Protein AF-A0A6B2LBX9-F1 (afdb_monomer_lite)

pLDDT: mean 93.57, std 5.2, range [63.0, 98.81]

Radius of gyration: 19.26 Å; chains: 1; bounding box: 46×37×55 Å

Organism: NCBI:txid1963864

Foldseek 3Di:
DVLLVVCLLVFQADEQVRLLVVLVVDLDLVVSLVSLVRRVLRHQAHAPVSLLSNLVSDPDLVSNLSNCLSCLQRHEPVRCVVCVVSSLVVDPDPVSSVSSVVSNVPHQHAFPFQGAPPDQEAEEEAEQAQQQQDWDQDPVRDIDRNLRSVLVRLLSCLVRHDDQSHWYWYWYDAPAIDTLDQGTDGSDPVVSVSRSVVSVPRHHHHHAAPQRNVCSHLVHVRHQEYEYEDAEDHPDDLVVLLVVLLVSLHAYAYGHAVHDPNRLVSSSSSRSSNSHHGHYHD

Secondary structure (DSSP, 8-state):
-HHHHHHHH-TT-B-HHHHHHHHHT--SHHHHHHHHHHHGGGB----HHHHHHHHTT-SSHHHHHHHHHHHGGGSBHHHHHHHHHHHHTT--SHHHHHHHHHHHHT--PBBTTTB----SEEEEEEE-SGGGG-EEE-TTS-EEEHHHHHHHHHHHHHHHTS-TT-EEEEEEESSSEEESSSS-EE--HHHHHHHHHHHHT----S---HHHHHHHHHTSTT---EEEEESS--SS-HHHHHHHHHHH-S-EEEEEES--HHHHHHHHHHHHHHT--EEEE-

Structure (mmCIF, N/CA/C/O backbone):
data_AF-A0A6B2LBX9-F1
#
_entry.id   AF-A0A6B2LBX9-F1
#
loop_
_atom_site.group_PDB
_atom_site.id
_atom_site.type_symbol
_atom_site.label_atom_id
_atom_site.label_alt_id
_atom_site.label_comp_id
_atom_site.label_asym_id
_atom_site.label_entity_id
_atom_site.label_seq_id
_atom_site.pdbx_PDB_ins_code
_atom_site.Cartn_x
_atom_site.Cartn_y
_atom_site.Cartn_z
_atom_site.occupancy
_atom_site.B_iso_or_equiv
_atom_site.auth_seq_id
_atom_site.auth_comp_id
_atom_site.auth_asym_id
_atom_site.auth_atom_id
_atom_site.pdbx_PDB_model_num
ATOM 1 N N . MET A 1 1 ? -24.409 10.985 0.294 1.00 63.00 1 MET A N 1
ATOM 2 C CA . MET A 1 1 ? -24.147 11.587 -1.033 1.00 63.00 1 MET A CA 1
ATOM 3 C C . MET A 1 1 ? -22.990 12.584 -0.987 1.00 63.00 1 MET A C 1
ATOM 5 O O . MET A 1 1 ? -22.029 12.381 -1.713 1.00 63.00 1 MET A O 1
ATOM 9 N N . VAL A 1 2 ? -23.012 13.577 -0.084 1.00 81.69 2 VAL A N 1
ATOM 10 C CA . VAL A 1 2 ? -21.935 14.587 0.054 1.00 81.69 2 VAL A CA 1
ATOM 11 C C . VAL A 1 2 ? -20.553 13.974 0.315 1.00 81.69 2 VAL A C 1
ATOM 13 O O . VAL A 1 2 ? -19.620 14.270 -0.422 1.00 81.69 2 VAL A O 1
ATOM 16 N N . LEU A 1 3 ? -20.420 13.072 1.298 1.00 78.62 3 LEU A N 1
ATOM 17 C CA . LEU A 1 3 ? -19.127 12.446 1.619 1.00 78.62 3 LEU A CA 1
ATOM 18 C C . LEU A 1 3 ? -18.558 11.628 0.448 1.00 78.62 3 LEU A C 1
ATOM 20 O O . LEU A 1 3 ? -17.375 11.724 0.159 1.00 78.62 3 LEU A O 1
ATOM 24 N N . VAL A 1 4 ? -19.396 10.866 -0.260 1.00 80.25 4 VAL A N 1
ATOM 25 C CA . VAL A 1 4 ? -18.965 10.077 -1.431 1.00 80.25 4 VAL A CA 1
ATOM 26 C C . VAL A 1 4 ? -18.413 10.994 -2.523 1.00 80.25 4 VAL A C 1
ATOM 28 O O . VAL A 1 4 ? -17.331 10.737 -3.040 1.00 80.25 4 VAL A O 1
ATOM 31 N N . ASN A 1 5 ? -19.111 12.096 -2.813 1.00 83.44 5 ASN A N 1
ATOM 32 C CA . ASN A 1 5 ? -18.649 13.088 -3.782 1.00 83.44 5 ASN A CA 1
ATOM 33 C C . ASN A 1 5 ? -17.369 13.806 -3.319 1.00 83.44 5 ASN A C 1
ATOM 35 O O . ASN A 1 5 ? -16.495 14.122 -4.120 1.00 83.44 5 ASN A O 1
ATOM 39 N N . PHE A 1 6 ? -17.224 14.069 -2.019 1.00 84.31 6 PHE A N 1
ATOM 40 C CA . PHE A 1 6 ? -15.984 14.627 -1.485 1.00 84.31 6 PHE A CA 1
ATOM 41 C C . PHE A 1 6 ? -14.807 13.668 -1.705 1.00 84.31 6 PHE A C 1
ATOM 43 O O . PHE A 1 6 ? -13.761 14.092 -2.187 1.00 84.31 6 PHE A O 1
ATOM 50 N N . LEU A 1 7 ? -14.988 12.379 -1.412 1.00 83.88 7 LEU A N 1
ATOM 51 C CA . LEU A 1 7 ? -13.950 11.355 -1.550 1.00 83.88 7 LEU A CA 1
ATOM 52 C C . LEU A 1 7 ? -13.522 11.135 -3.000 1.00 83.88 7 LEU A C 1
ATOM 54 O O . LEU A 1 7 ? -12.327 11.043 -3.269 1.00 83.88 7 LEU A O 1
ATOM 58 N N . SER A 1 8 ? -14.466 11.133 -3.945 1.00 77.00 8 SER A N 1
ATOM 59 C CA . SER A 1 8 ? -14.140 11.027 -5.372 1.00 77.00 8 SER A CA 1
ATOM 60 C C . SER A 1 8 ? -13.318 12.211 -5.889 1.00 77.00 8 SER A C 1
ATOM 62 O O . SER A 1 8 ? -12.585 12.058 -6.859 1.00 77.00 8 SER A O 1
ATOM 64 N N . ASN A 1 9 ? -13.408 13.371 -5.231 1.00 80.81 9 ASN A N 1
ATOM 65 C CA . ASN A 1 9 ? -12.632 14.569 -5.559 1.00 80.81 9 ASN A CA 1
ATOM 66 C C . ASN A 1 9 ? -11.358 14.732 -4.702 1.00 80.81 9 ASN A C 1
ATOM 68 O O . ASN A 1 9 ? -10.555 15.622 -4.967 1.00 80.81 9 ASN A O 1
ATOM 72 N N . ASN A 1 10 ? -11.155 13.887 -3.683 1.00 81.62 10 ASN A N 1
ATOM 73 C CA . ASN A 1 10 ? -10.026 13.944 -2.744 1.00 81.62 10 ASN A CA 1
ATOM 74 C C . ASN A 1 10 ? -9.357 12.570 -2.613 1.00 81.62 10 ASN A C 1
ATOM 76 O O . ASN A 1 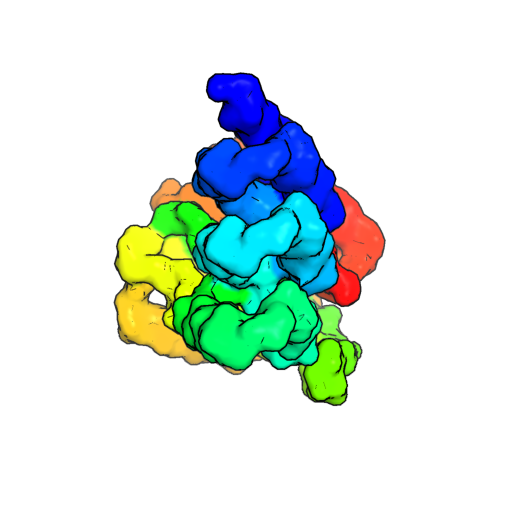10 ? -9.222 12.006 -1.527 1.00 81.62 10 ASN A O 1
ATOM 80 N N . SER A 1 11 ? -8.924 12.027 -3.747 1.00 84.62 11 SER A N 1
ATOM 81 C CA . SER A 1 11 ? -8.417 10.658 -3.855 1.00 84.62 11 SER A CA 1
ATOM 82 C C . SER A 1 11 ? -7.004 10.439 -3.308 1.00 84.62 11 SER A C 1
ATOM 84 O O . SER A 1 11 ? -6.567 9.298 -3.217 1.00 84.62 11 SER A O 1
ATOM 86 N N . LEU A 1 12 ? -6.300 11.498 -2.893 1.00 91.44 12 LEU A N 1
ATOM 87 C CA . LEU A 1 12 ? -4.940 11.403 -2.343 1.00 91.44 12 LEU A CA 1
ATOM 88 C C . LEU A 1 12 ? -4.867 10.585 -1.046 1.00 91.44 12 LEU A C 1
ATOM 90 O O . LEU A 1 12 ? -3.811 10.044 -0.725 1.00 91.44 12 LEU A O 1
ATOM 94 N N . GLY A 1 13 ? -5.998 10.465 -0.353 1.00 89.31 13 GLY A N 1
ATOM 95 C CA . GLY A 1 13 ? -6.173 9.679 0.855 1.00 89.31 13 GLY A CA 1
ATOM 96 C C . GLY A 1 13 ? -5.964 10.458 2.155 1.00 89.31 13 GLY A C 1
ATOM 97 O O . GLY A 1 13 ? -5.480 11.589 2.165 1.00 89.31 13 GLY A O 1
ATOM 98 N N . PHE A 1 14 ? -6.372 9.846 3.268 1.00 90.19 14 PHE A N 1
ATOM 99 C CA . PHE A 1 14 ? -6.345 10.439 4.604 1.00 90.19 14 PHE A CA 1
ATOM 100 C C . PHE A 1 14 ? -5.205 9.877 5.444 1.00 90.19 14 PHE A C 1
ATOM 102 O O . PHE A 1 14 ? -5.054 8.664 5.605 1.00 90.19 14 PHE A O 1
ATOM 109 N N . THR A 1 15 ? -4.439 10.780 6.044 1.00 90.81 15 THR A N 1
ATOM 110 C CA . THR A 1 15 ? -3.492 10.461 7.118 1.00 90.81 15 THR A CA 1
ATOM 111 C C . THR A 1 15 ? -4.221 10.010 8.390 1.00 90.81 15 THR A C 1
ATOM 113 O O . THR A 1 15 ? -5.435 10.189 8.523 1.00 90.81 15 THR A O 1
ATOM 116 N N . SER A 1 16 ? -3.475 9.476 9.363 1.00 91.19 16 SER A N 1
ATOM 117 C CA . SER A 1 16 ? -4.013 9.105 10.682 1.00 91.19 16 SER A CA 1
ATOM 118 C C . SER A 1 16 ? -4.758 10.274 11.340 1.00 91.19 16 SER A C 1
ATOM 120 O O . SER A 1 16 ? -5.929 10.143 11.686 1.00 91.19 16 SER A O 1
ATOM 122 N N . ASN A 1 17 ? -4.137 11.458 11.402 1.00 92.81 17 ASN A N 1
ATOM 123 C CA . ASN A 1 17 ? -4.738 12.641 12.028 1.00 92.81 17 ASN A CA 1
ATOM 124 C C . ASN A 1 17 ? -6.016 13.087 11.310 1.00 92.81 17 ASN A C 1
ATOM 126 O O . ASN A 1 17 ? -7.023 13.353 11.957 1.00 92.81 17 ASN A O 1
ATOM 130 N N . GLN A 1 18 ? -6.009 13.118 9.973 1.00 92.50 18 GLN A N 1
ATOM 131 C CA . GLN A 1 18 ? -7.212 13.454 9.205 1.00 92.50 18 GLN A CA 1
ATOM 132 C C . GLN A 1 18 ? -8.324 12.418 9.402 1.00 92.50 18 GLN A C 1
ATOM 134 O O . GLN A 1 18 ? -9.493 12.789 9.462 1.00 92.50 18 GLN A O 1
ATOM 139 N N . THR A 1 19 ? -7.969 11.138 9.536 1.00 91.94 19 THR A N 1
ATOM 140 C CA . THR A 1 19 ? -8.922 10.059 9.822 1.00 91.94 19 THR A CA 1
ATOM 141 C C . THR A 1 19 ? -9.554 10.241 11.201 1.00 91.94 19 THR A C 1
ATOM 143 O O . THR A 1 19 ? -10.774 10.161 11.320 1.00 91.94 19 THR A O 1
ATOM 146 N N . VAL A 1 20 ? -8.758 10.551 12.230 1.00 93.38 20 VAL A N 1
ATOM 147 C CA . VAL A 1 20 ? -9.263 10.863 13.579 1.00 93.38 20 VAL A CA 1
ATOM 148 C C . VAL A 1 20 ? -10.205 12.063 13.533 1.00 93.38 20 VAL A C 1
ATOM 150 O O . VAL A 1 20 ? -11.326 11.966 14.029 1.00 93.38 20 VAL A O 1
ATOM 153 N N . THR A 1 21 ? -9.798 13.162 12.887 1.00 92.62 21 THR A N 1
ATOM 154 C CA . THR A 1 21 ? -10.647 14.351 12.719 1.00 92.62 21 THR A CA 1
ATOM 155 C C . THR A 1 21 ? -11.963 13.996 12.037 1.00 92.62 21 THR A C 1
ATOM 157 O O . THR A 1 21 ? -13.016 14.325 12.571 1.00 92.62 21 THR A O 1
ATOM 160 N N . LEU A 1 22 ? -11.919 13.278 10.908 1.00 89.50 22 LEU A N 1
ATOM 161 C CA . LEU A 1 22 ? -13.107 12.859 10.162 1.00 89.50 22 LEU A CA 1
ATOM 162 C C . LEU A 1 22 ? -14.058 12.029 11.027 1.00 89.50 22 LEU A C 1
ATOM 164 O O . LEU A 1 22 ? -15.254 12.304 11.059 1.00 89.50 22 LEU A O 1
ATOM 168 N N . LEU A 1 23 ? -13.547 11.014 11.725 1.00 88.88 23 LEU A N 1
ATOM 169 C CA . LEU A 1 23 ? -14.388 10.135 12.534 1.00 88.88 23 LEU A CA 1
ATOM 170 C C . LEU A 1 23 ? -14.950 10.856 13.758 1.00 88.88 23 LEU A C 1
ATOM 172 O O . LEU A 1 23 ? -16.078 10.572 14.157 1.00 88.88 23 LEU A O 1
ATOM 176 N N . ASN A 1 24 ? -14.219 11.810 14.332 1.00 89.38 24 ASN A N 1
ATOM 177 C CA . ASN A 1 24 ? -14.674 12.601 15.474 1.00 89.38 24 ASN A CA 1
ATOM 178 C C . ASN A 1 24 ? -15.746 13.643 15.126 1.00 89.38 24 ASN A C 1
ATOM 180 O O . ASN A 1 24 ? -16.383 14.152 16.042 1.00 89.38 24 ASN A O 1
ATOM 184 N N . LEU A 1 25 ? -16.028 13.888 13.840 1.00 88.75 25 LEU A N 1
ATOM 185 C CA . LEU A 1 25 ? -17.210 14.657 13.420 1.00 88.75 25 LEU A CA 1
ATOM 186 C C . LEU A 1 25 ? -18.537 13.938 13.724 1.00 88.75 25 LEU A C 1
ATOM 188 O O . LEU A 1 25 ? -19.594 14.558 13.654 1.00 88.75 25 LEU A O 1
ATOM 192 N N . PHE A 1 26 ? -18.497 12.641 14.045 1.00 85.62 26 PHE A N 1
ATOM 193 C CA . PHE A 1 26 ? -19.677 11.815 14.295 1.00 85.62 26 PHE A CA 1
ATOM 194 C C . PHE A 1 26 ? -19.674 11.309 15.737 1.00 85.62 26 PHE A C 1
ATOM 196 O O . PHE A 1 26 ? -18.702 10.698 16.175 1.00 85.62 26 PHE A O 1
ATOM 203 N N . SER A 1 27 ? -20.756 11.537 16.479 1.00 79.50 27 SER A N 1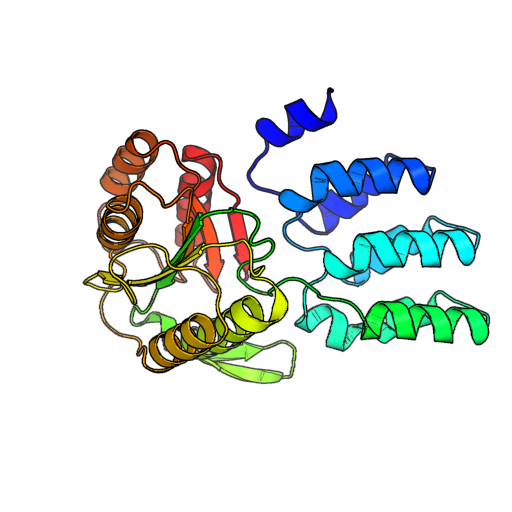
ATOM 204 C CA . SER A 1 27 ? -20.839 11.176 17.904 1.00 79.50 27 SER A CA 1
ATOM 205 C C . SER A 1 27 ? -21.234 9.716 18.146 1.00 79.50 27 SER A C 1
ATOM 207 O O . SER A 1 27 ? -20.865 9.154 19.172 1.00 79.50 27 SER A O 1
ATOM 209 N N . PHE A 1 28 ? -21.946 9.085 17.209 1.00 79.38 28 PHE A N 1
ATOM 210 C CA . PHE A 1 28 ? -22.460 7.722 17.366 1.00 79.38 28 PHE A CA 1
ATOM 211 C C . PHE A 1 28 ? -21.581 6.682 16.661 1.00 79.38 28 PHE A C 1
ATOM 213 O O . PHE A 1 28 ? -21.085 6.905 15.553 1.00 79.38 28 PHE A O 1
ATOM 220 N N . SER A 1 29 ? -21.419 5.511 17.284 1.00 75.69 29 SER A N 1
ATOM 221 C CA . SER A 1 29 ? -20.639 4.385 16.747 1.00 75.69 29 SER A CA 1
ATOM 222 C C . SER A 1 29 ? -21.200 3.873 15.411 1.00 75.69 29 SER A C 1
ATOM 224 O O . SER A 1 29 ? -20.437 3.578 14.489 1.00 75.69 29 SER A O 1
ATOM 226 N N . SER A 1 30 ? -22.525 3.865 15.252 1.00 80.88 30 SER A N 1
ATOM 227 C CA . SER A 1 30 ? -23.218 3.491 14.010 1.00 80.88 30 SER A CA 1
ATOM 228 C C . SER A 1 30 ? -22.925 4.436 12.836 1.00 80.88 30 SER A C 1
ATOM 230 O O . SER A 1 30 ? -22.719 3.978 11.708 1.00 80.88 30 SER A O 1
ATOM 232 N N . ASP A 1 31 ? -22.852 5.746 13.082 1.00 84.38 31 ASP A N 1
ATOM 233 C CA . ASP A 1 31 ? -22.505 6.733 12.056 1.00 84.38 31 ASP A CA 1
ATOM 234 C C . ASP A 1 31 ? -21.034 6.625 11.661 1.00 84.38 31 ASP A C 1
ATOM 236 O O . ASP A 1 31 ? -20.716 6.588 10.469 1.00 84.38 31 ASP A O 1
ATOM 240 N N . LYS A 1 32 ? -20.135 6.469 12.645 1.00 85.31 32 LYS A N 1
ATOM 241 C CA . LYS A 1 32 ? -18.717 6.194 12.373 1.00 85.31 32 LYS A CA 1
ATOM 242 C C . LYS A 1 32 ? -18.560 4.933 11.524 1.00 85.31 32 LYS A C 1
ATOM 244 O O . LYS A 1 32 ? -17.794 4.963 10.567 1.00 85.31 32 LYS A O 1
ATOM 249 N N . ALA A 1 33 ? -19.313 3.863 11.793 1.00 83.75 33 ALA A N 1
ATOM 250 C CA . ALA A 1 33 ? -19.269 2.633 10.997 1.00 83.75 33 ALA A CA 1
ATOM 251 C C . ALA A 1 33 ? -19.614 2.872 9.518 1.00 83.75 33 ALA A C 1
ATOM 253 O O . ALA A 1 33 ? -18.906 2.401 8.626 1.00 83.75 33 ALA A O 1
ATOM 254 N N . ARG A 1 34 ? -20.662 3.660 9.241 1.00 85.88 34 ARG A N 1
ATOM 255 C CA . ARG A 1 34 ? -21.039 4.039 7.867 1.00 85.88 34 ARG A CA 1
ATOM 256 C C . ARG A 1 34 ? -19.952 4.866 7.190 1.00 85.88 34 ARG A C 1
ATOM 258 O O . ARG A 1 34 ? -19.627 4.618 6.030 1.00 85.88 34 ARG A O 1
ATOM 265 N N . VAL A 1 35 ? -19.381 5.827 7.914 1.00 89.19 35 VAL A N 1
ATOM 266 C CA . VAL A 1 35 ? -18.295 6.680 7.417 1.00 89.19 35 VAL A CA 1
ATOM 267 C C . VAL A 1 35 ? -17.065 5.841 7.101 1.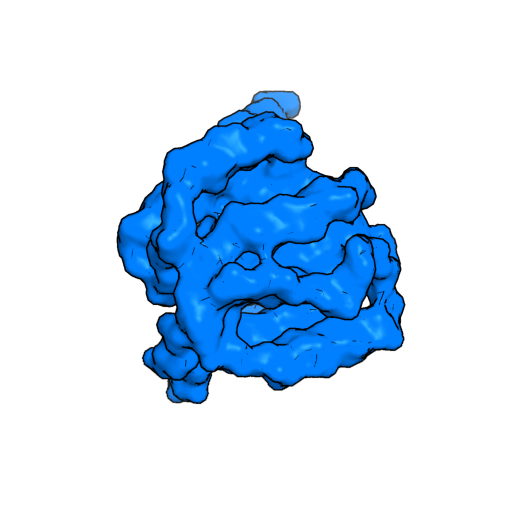00 89.19 35 VAL A C 1
ATOM 269 O O . VAL A 1 35 ? -16.543 5.966 6.000 1.00 89.19 35 VAL A O 1
ATOM 272 N N . ILE A 1 36 ? -16.656 4.943 8.004 1.00 88.19 36 ILE A N 1
ATOM 273 C CA . ILE A 1 36 ? -15.532 4.015 7.818 1.00 88.19 36 ILE A CA 1
ATOM 274 C C . ILE A 1 36 ? -15.760 3.135 6.594 1.00 88.19 36 ILE A C 1
ATOM 276 O O . ILE A 1 36 ? -14.863 3.009 5.771 1.00 88.19 36 ILE A O 1
ATOM 280 N N . ASN A 1 37 ? -16.951 2.559 6.428 1.00 86.19 37 ASN A N 1
ATOM 281 C CA . ASN A 1 37 ? -17.240 1.701 5.278 1.00 86.19 37 ASN A CA 1
ATOM 282 C C . ASN A 1 37 ? -17.031 2.436 3.940 1.00 86.19 37 ASN A C 1
ATOM 284 O O . ASN A 1 37 ? -16.516 1.869 2.981 1.00 86.19 37 ASN A O 1
ATOM 288 N N . ILE A 1 38 ? -17.388 3.721 3.892 1.00 87.44 38 ILE A N 1
ATOM 289 C CA . ILE A 1 38 ? -17.264 4.558 2.696 1.00 87.44 38 ILE A CA 1
ATOM 290 C C . ILE A 1 38 ? -15.831 5.093 2.517 1.00 87.44 38 ILE A C 1
ATOM 292 O O . ILE A 1 38 ? -15.340 5.177 1.393 1.00 87.44 38 ILE A O 1
ATOM 296 N N . SER A 1 39 ? -15.155 5.475 3.603 1.00 88.88 39 SER A N 1
ATOM 297 C CA . SER A 1 39 ? -13.853 6.152 3.564 1.00 88.88 39 SER A CA 1
ATOM 298 C C . SER A 1 39 ? -12.657 5.209 3.667 1.00 88.88 39 SER A C 1
ATOM 300 O O . SER A 1 39 ? -11.557 5.599 3.280 1.00 88.88 39 SER A O 1
ATOM 302 N N . SER A 1 40 ? -12.851 3.968 4.126 1.00 88.69 40 SER A N 1
ATOM 303 C CA . SER A 1 40 ? -11.800 2.956 4.300 1.00 88.69 40 SER A CA 1
ATOM 304 C C . SER A 1 40 ? -10.879 2.837 3.082 1.00 88.69 40 SER A C 1
ATOM 306 O O . SER A 1 40 ? -9.662 2.852 3.293 1.00 88.69 40 SER A O 1
ATOM 308 N N . PRO A 1 41 ? -11.372 2.827 1.824 1.00 86.88 41 PRO A N 1
ATOM 309 C CA . PRO A 1 41 ? -10.494 2.756 0.659 1.00 86.88 41 PRO A CA 1
ATOM 310 C C . PRO A 1 41 ? -9.515 3.922 0.501 1.00 86.88 41 PRO A C 1
ATOM 312 O O . PRO A 1 41 ? -8.487 3.757 -0.147 1.00 86.88 41 PRO A O 1
ATOM 315 N N . PHE A 1 42 ? -9.829 5.072 1.095 1.00 88.94 42 PHE A N 1
ATOM 316 C CA . PHE A 1 42 ? -9.054 6.307 1.014 1.00 88.94 42 PHE A CA 1
ATOM 317 C C . PHE A 1 42 ? -8.253 6.581 2.288 1.00 88.94 42 PHE A C 1
ATOM 319 O O . PHE A 1 42 ? -7.362 7.421 2.283 1.00 88.94 42 PHE A O 1
ATOM 326 N N . ILE A 1 43 ? -8.537 5.906 3.402 1.00 90.75 43 ILE A N 1
ATOM 327 C CA . ILE A 1 43 ? -7.680 5.987 4.588 1.00 90.75 43 ILE A CA 1
ATOM 328 C C . ILE A 1 43 ? -6.339 5.365 4.207 1.00 90.75 43 ILE A C 1
ATOM 330 O O . ILE A 1 43 ? -6.305 4.252 3.700 1.00 90.75 43 ILE A O 1
ATOM 334 N N . LEU A 1 44 ? -5.227 6.064 4.406 1.00 89.44 44 LEU A N 1
ATOM 335 C CA . LEU A 1 44 ? -3.910 5.540 4.038 1.00 89.44 44 LEU A CA 1
ATOM 336 C C . LEU A 1 44 ? -3.401 4.613 5.139 1.00 89.44 44 LEU A C 1
ATOM 338 O O . LEU A 1 44 ? -2.979 3.487 4.880 1.00 89.44 44 LEU A O 1
ATOM 342 N N . THR A 1 45 ? -3.465 5.090 6.382 1.00 87.75 45 THR A N 1
ATOM 343 C CA . THR A 1 45 ? -3.095 4.368 7.606 1.00 87.75 45 THR A CA 1
ATOM 344 C C . THR A 1 45 ? -3.678 5.091 8.810 1.00 87.75 45 THR A C 1
ATOM 346 O O . THR A 1 45 ? -3.582 6.316 8.894 1.00 87.75 45 THR A O 1
ATOM 349 N N . LEU A 1 46 ? -4.218 4.336 9.761 1.00 93.38 46 LEU A N 1
ATOM 350 C CA . LEU A 1 46 ? -4.585 4.818 11.086 1.00 93.38 46 LEU A CA 1
ATOM 351 C C . LEU A 1 46 ? -3.555 4.309 12.096 1.00 93.38 46 LEU A C 1
ATOM 353 O O . LEU A 1 46 ? -3.443 3.113 12.307 1.00 93.38 46 LEU A O 1
ATOM 357 N N . LYS A 1 47 ? -2.774 5.191 12.706 1.00 94.12 47 LYS A N 1
ATOM 358 C CA . LYS A 1 47 ? -1.824 4.773 13.743 1.00 94.12 47 LYS A CA 1
ATOM 359 C C . LYS A 1 47 ? -2.553 4.392 15.038 1.00 94.12 47 LYS A C 1
ATOM 361 O O . LYS A 1 47 ? -3.697 4.801 15.256 1.00 94.12 47 LYS A O 1
ATOM 366 N N . VAL A 1 48 ? -1.904 3.619 15.903 1.00 96.06 48 VAL A N 1
ATOM 367 C CA . VAL A 1 48 ? -2.447 3.141 17.180 1.00 96.06 48 VAL A CA 1
ATOM 368 C C . VAL A 1 48 ? -2.809 4.297 18.110 1.00 96.06 48 VAL A C 1
ATOM 370 O O . VAL A 1 48 ? -3.840 4.237 18.775 1.00 96.06 48 VAL A O 1
ATOM 373 N N . ASP A 1 49 ? -2.040 5.384 18.122 1.00 95.81 49 ASP A N 1
ATOM 374 C CA . ASP A 1 49 ? -2.392 6.612 18.847 1.00 95.81 49 ASP A CA 1
ATOM 375 C C . ASP A 1 49 ? -3.721 7.223 18.355 1.00 95.81 49 ASP A C 1
ATOM 377 O O . ASP A 1 49 ? -4.540 7.693 19.152 1.00 95.81 49 ASP A O 1
ATOM 381 N N . GLY A 1 50 ? -3.983 7.143 17.051 1.00 96.06 50 GLY A N 1
ATOM 382 C CA . GLY A 1 50 ? -5.239 7.515 16.414 1.00 96.06 50 GLY A CA 1
ATOM 383 C C . GLY A 1 50 ? -6.385 6.583 16.799 1.00 96.06 50 GLY A C 1
ATOM 384 O O . GLY A 1 50 ? -7.455 7.066 17.169 1.00 96.06 50 GLY A O 1
ATOM 385 N N . VAL A 1 51 ? -6.158 5.262 16.799 1.00 96.56 51 VAL A N 1
ATOM 386 C CA . VAL A 1 51 ? -7.124 4.275 17.322 1.00 96.56 51 VAL A CA 1
ATOM 387 C C . VAL A 1 51 ? -7.484 4.617 18.765 1.00 96.56 51 VAL A C 1
ATOM 389 O O . VAL A 1 51 ? -8.659 4.777 19.087 1.00 96.56 51 VAL A O 1
ATOM 392 N N . VAL A 1 52 ? -6.481 4.809 19.622 1.00 97.50 52 VAL A N 1
ATOM 393 C CA . VAL A 1 52 ? -6.666 5.174 21.030 1.00 97.50 52 VAL A CA 1
ATOM 394 C C . VAL A 1 52 ? -7.472 6.465 21.168 1.00 97.50 52 VAL A C 1
ATOM 396 O O . VAL A 1 52 ? -8.398 6.525 21.975 1.00 97.50 52 VAL A O 1
ATOM 399 N N . SER A 1 53 ? -7.159 7.482 20.364 1.00 95.81 53 SER A N 1
ATOM 400 C CA . SER A 1 53 ? -7.867 8.766 20.369 1.00 95.81 53 SER A CA 1
ATOM 401 C C . SER A 1 53 ? -9.340 8.618 19.992 1.00 95.81 53 SER A C 1
ATOM 403 O O . SER A 1 53 ? -10.193 9.213 20.646 1.00 95.81 53 SER A O 1
ATOM 405 N N . ILE A 1 54 ? -9.659 7.788 18.994 1.00 93.56 54 ILE A N 1
ATOM 406 C CA . ILE A 1 54 ? -11.044 7.496 18.600 1.00 93.56 54 ILE A CA 1
ATOM 407 C C . ILE A 1 54 ? -11.769 6.739 19.717 1.00 93.56 54 ILE A C 1
ATOM 409 O O . ILE A 1 54 ? -12.870 7.122 20.105 1.00 93.56 54 ILE A O 1
ATOM 413 N N . LEU A 1 55 ? -11.159 5.691 20.276 1.00 94.25 55 LEU A N 1
ATOM 414 C CA . LEU A 1 55 ? -11.790 4.872 21.316 1.00 94.25 55 LEU A CA 1
ATOM 415 C C . LEU A 1 55 ? -12.036 5.649 22.617 1.00 94.25 55 LEU A C 1
ATOM 417 O O . LEU A 1 55 ? -13.025 5.399 23.303 1.00 94.25 55 LEU A O 1
ATOM 421 N N . LYS A 1 56 ? -11.188 6.630 22.946 1.00 94.50 56 LYS A N 1
ATOM 422 C CA . LYS A 1 56 ? -11.384 7.521 24.103 1.00 94.50 56 LYS A CA 1
ATOM 423 C C . LYS A 1 56 ? -12.615 8.423 23.991 1.00 94.50 56 LYS A C 1
ATOM 425 O O . LYS A 1 56 ? -13.051 8.942 25.011 1.00 94.50 56 LYS A O 1
ATOM 430 N N . THR A 1 57 ? -13.190 8.594 22.797 1.00 91.19 57 THR A N 1
ATOM 431 C CA . THR A 1 57 ? -14.436 9.365 22.631 1.00 91.19 57 THR A CA 1
ATOM 432 C C . THR A 1 57 ? -15.673 8.641 23.166 1.00 91.19 57 THR A C 1
ATOM 434 O O . THR A 1 57 ? -16.716 9.268 23.328 1.00 91.19 57 THR A O 1
ATOM 437 N N . PHE A 1 58 ? -15.564 7.344 23.476 1.00 89.31 58 PHE A N 1
ATOM 438 C CA . PHE A 1 58 ? -16.663 6.537 23.993 1.00 89.31 58 PHE A CA 1
ATOM 439 C C . PHE A 1 58 ? -16.550 6.305 25.498 1.00 89.31 58 PHE A C 1
ATOM 441 O O . PHE A 1 58 ? -15.501 5.899 26.006 1.00 89.31 58 PHE A O 1
ATOM 448 N N . SER A 1 59 ? -17.671 6.479 26.196 1.00 88.81 59 SER A N 1
ATOM 449 C CA . SER A 1 59 ? -17.784 6.183 27.627 1.00 88.81 59 SER A CA 1
ATOM 450 C C . SER A 1 59 ? -17.936 4.683 27.906 1.00 88.81 59 SER A C 1
ATOM 452 O O . SER A 1 59 ? -17.402 4.190 28.896 1.00 88.81 59 SER A O 1
ATOM 454 N N . PHE A 1 60 ? -18.630 3.942 27.033 1.00 90.38 60 PHE A N 1
ATOM 455 C CA . PHE A 1 60 ? -18.957 2.528 27.244 1.00 90.38 60 PHE A CA 1
ATOM 456 C C . PHE A 1 60 ? -17.950 1.580 26.574 1.00 90.38 60 PHE A C 1
ATOM 458 O O . PHE A 1 60 ? -17.570 1.774 25.417 1.00 90.38 60 PHE A O 1
ATOM 465 N N . SER A 1 61 ? -17.548 0.513 27.278 1.00 93.62 61 SER A N 1
ATOM 466 C CA . SER A 1 61 ? -16.657 -0.528 26.733 1.00 93.62 61 SER A CA 1
ATOM 467 C C . SER A 1 61 ? -17.229 -1.213 25.491 1.00 93.62 61 SER A C 1
ATOM 469 O O . SER A 1 61 ? -16.482 -1.504 24.560 1.00 93.62 61 SER A O 1
ATOM 471 N N . SER A 1 62 ? -18.543 -1.445 25.447 1.00 92.44 62 SER A N 1
ATOM 472 C CA . SER A 1 62 ? -19.220 -2.079 24.309 1.00 92.44 62 SER A CA 1
ATOM 473 C C . SER A 1 62 ? -19.034 -1.283 23.014 1.00 92.44 62 SER A C 1
ATOM 475 O O . SER A 1 62 ? -18.649 -1.854 21.994 1.00 92.44 62 SER A O 1
ATOM 477 N N . ASP A 1 63 ? -19.213 0.041 23.059 1.00 90.56 63 ASP A N 1
ATOM 478 C CA . ASP A 1 63 ? -18.986 0.922 21.909 1.00 90.56 63 ASP A CA 1
ATOM 479 C C . ASP A 1 63 ? -17.513 0.965 21.492 1.00 90.56 63 ASP A C 1
ATOM 481 O O . ASP A 1 63 ? -17.204 1.000 20.296 1.00 90.56 63 ASP A O 1
ATOM 485 N N . LYS A 1 64 ? -16.588 0.913 22.462 1.00 94.12 64 LYS A N 1
ATOM 486 C CA . LYS A 1 64 ? -15.151 0.812 22.178 1.00 94.12 64 LYS A CA 1
ATOM 487 C C . LYS A 1 64 ? -14.816 -0.489 21.450 1.00 94.12 64 LYS A C 1
ATOM 489 O O . LYS A 1 64 ? -14.106 -0.436 20.453 1.00 94.12 64 LYS A O 1
ATOM 494 N N . LEU A 1 65 ? -15.323 -1.638 21.904 1.00 95.62 65 LEU A N 1
ATOM 495 C CA . LEU A 1 65 ? -15.079 -2.942 21.266 1.00 95.62 65 LEU A CA 1
ATOM 496 C C . LEU A 1 65 ? -15.687 -3.012 19.858 1.00 95.62 65 LEU A C 1
ATOM 498 O O . LEU A 1 65 ? -15.022 -3.447 18.912 1.00 95.62 65 LEU A O 1
ATOM 502 N N . ALA A 1 66 ? -16.920 -2.521 19.700 1.00 92.31 66 ALA A N 1
ATOM 503 C CA . ALA A 1 66 ? -17.579 -2.433 18.400 1.00 92.31 66 ALA A CA 1
ATOM 504 C C . ALA A 1 66 ? -16.783 -1.540 17.436 1.00 92.31 66 ALA A C 1
ATOM 506 O O . ALA A 1 66 ? -16.508 -1.932 16.303 1.00 92.31 66 ALA A O 1
ATOM 507 N N . THR A 1 67 ? -16.337 -0.370 17.901 1.00 91.69 67 THR A N 1
ATOM 508 C CA . THR A 1 67 ? -15.534 0.552 17.090 1.00 91.69 67 THR A CA 1
ATOM 509 C C . THR A 1 67 ? -14.155 -0.019 16.770 1.00 91.69 67 THR A C 1
ATOM 511 O O . THR A 1 67 ? -13.713 0.083 15.628 1.00 91.69 67 THR A O 1
ATOM 514 N N . LEU A 1 68 ? -13.487 -0.657 17.737 1.00 95.69 68 LEU A N 1
ATOM 515 C CA . LEU A 1 68 ? -12.182 -1.292 17.549 1.00 95.69 68 LEU A CA 1
ATOM 516 C C . LEU A 1 68 ? -12.234 -2.309 16.403 1.00 95.69 68 LEU A C 1
ATOM 518 O O . LEU A 1 68 ? -11.388 -2.261 15.514 1.00 95.69 68 LEU A O 1
ATOM 522 N N . SER A 1 69 ? -13.273 -3.146 16.367 1.00 94.06 69 SER A N 1
ATOM 523 C CA . SER A 1 69 ? -13.478 -4.142 15.305 1.00 94.06 69 SER A CA 1
ATOM 524 C C . SER A 1 69 ? -13.602 -3.526 13.905 1.00 94.06 69 SER A C 1
ATOM 526 O O . SER A 1 69 ? -13.249 -4.162 12.916 1.00 94.06 69 SER A O 1
ATOM 528 N N . LEU A 1 70 ? -14.068 -2.276 13.804 1.00 90.50 70 LEU A N 1
ATOM 529 C CA . LEU A 1 70 ? -14.221 -1.566 12.531 1.00 90.50 70 LEU A CA 1
ATOM 530 C C . LEU A 1 70 ? -12.923 -0.908 12.053 1.00 90.50 70 LEU A C 1
ATOM 532 O O . LEU A 1 70 ? -12.701 -0.801 10.847 1.00 90.50 70 LEU A O 1
ATOM 536 N N . ILE A 1 71 ? -12.086 -0.430 12.979 1.00 93.38 71 ILE A N 1
ATOM 537 C CA . ILE A 1 71 ? -10.923 0.408 12.645 1.00 93.38 71 ILE A CA 1
ATOM 538 C C . ILE A 1 71 ? -9.578 -0.303 12.772 1.00 93.38 71 ILE A C 1
ATOM 540 O O . ILE A 1 71 ? -8.588 0.212 12.259 1.00 93.38 71 ILE A O 1
ATOM 544 N N . ILE A 1 72 ? -9.507 -1.471 13.417 1.00 95.19 72 ILE A N 1
ATOM 545 C CA . ILE A 1 72 ? -8.224 -2.139 13.680 1.00 95.19 72 ILE A CA 1
ATOM 546 C C . ILE A 1 72 ? -7.485 -2.521 12.388 1.00 95.19 72 ILE A C 1
ATOM 548 O O . ILE A 1 72 ? -6.280 -2.309 12.276 1.00 95.19 72 ILE A O 1
ATOM 552 N N . ASN A 1 73 ? -8.220 -2.936 11.353 1.00 92.38 73 ASN A N 1
ATOM 553 C CA . ASN A 1 73 ? -7.671 -3.255 10.028 1.00 92.38 73 ASN A CA 1
ATOM 554 C C . ASN A 1 73 ? -7.279 -2.004 9.217 1.00 92.38 73 ASN A C 1
ATOM 556 O O . ASN A 1 73 ? -6.821 -2.115 8.084 1.00 92.38 73 ASN A O 1
ATOM 560 N N . LEU A 1 74 ? -7.481 -0.794 9.751 1.00 93.19 74 LEU A N 1
ATOM 561 C CA . LEU A 1 74 ? -6.963 0.444 9.158 1.00 93.19 74 LEU A CA 1
ATOM 562 C C . LEU A 1 74 ? -5.540 0.755 9.638 1.00 93.19 74 LEU A C 1
ATOM 564 O O . LEU A 1 74 ? -4.887 1.635 9.066 1.00 93.19 74 LEU A O 1
ATOM 568 N N . THR A 1 75 ? -5.070 0.058 10.677 1.00 94.00 75 THR A N 1
ATOM 569 C CA . THR A 1 75 ? -3.712 0.203 11.205 1.00 94.00 75 THR A CA 1
ATOM 570 C C . THR A 1 75 ? -2.673 -0.441 10.303 1.00 94.00 75 THR A C 1
ATOM 572 O O . THR A 1 75 ? -3.026 -1.188 9.394 1.00 94.00 75 THR A O 1
ATOM 575 N N . ASN A 1 76 ? -1.397 -0.105 10.512 1.00 90.19 76 ASN A N 1
ATOM 576 C CA . ASN A 1 76 ? -0.297 -0.827 9.877 1.00 90.19 76 ASN A CA 1
ATOM 577 C C . ASN A 1 76 ? 0.282 -1.870 10.840 1.00 90.19 76 ASN A C 1
ATOM 579 O O . ASN A 1 76 ? 0.247 -1.681 12.058 1.00 90.19 76 ASN A O 1
ATOM 583 N N . THR A 1 77 ? 0.829 -2.947 10.280 1.00 87.69 77 THR A N 1
ATOM 584 C CA . THR A 1 77 ? 1.315 -4.106 11.040 1.00 87.69 77 THR A CA 1
ATOM 585 C C . THR A 1 77 ? 2.383 -3.747 12.076 1.00 87.69 77 THR A C 1
ATOM 587 O O . THR A 1 77 ? 2.277 -4.188 13.219 1.00 87.69 77 THR A O 1
ATOM 590 N N . ALA A 1 78 ? 3.377 -2.928 11.719 1.00 88.62 78 ALA A N 1
ATOM 591 C CA . ALA A 1 78 ? 4.486 -2.598 12.620 1.00 88.62 78 ALA A CA 1
ATOM 592 C C . ALA A 1 78 ? 4.025 -1.787 13.845 1.00 88.62 78 ALA A C 1
ATOM 594 O O . ALA A 1 78 ? 4.350 -2.117 14.985 1.00 88.62 78 ALA A O 1
ATOM 595 N N . ASP A 1 79 ? 3.213 -0.758 13.614 1.00 91.38 79 ASP A N 1
ATOM 596 C CA . ASP A 1 79 ? 2.677 0.111 14.663 1.00 91.38 79 ASP A CA 1
ATOM 597 C C . ASP A 1 79 ? 1.730 -0.653 15.602 1.00 91.38 79 ASP A C 1
ATOM 599 O O . ASP A 1 79 ? 1.820 -0.524 16.825 1.00 91.38 79 ASP A O 1
ATOM 603 N N . LEU A 1 80 ? 0.870 -1.524 15.055 1.00 93.75 80 LEU A N 1
ATOM 604 C CA . LEU A 1 80 ? -0.012 -2.354 15.876 1.00 93.75 80 LEU A CA 1
ATOM 605 C C . LEU A 1 80 ? 0.767 -3.359 16.731 1.00 93.75 80 LEU A C 1
ATOM 607 O O . LEU A 1 80 ? 0.438 -3.537 17.902 1.00 93.75 80 LEU A O 1
ATOM 611 N N . GLN A 1 81 ? 1.796 -4.004 16.176 1.00 91.38 81 GLN A N 1
ATOM 612 C CA . GLN A 1 81 ? 2.619 -4.959 16.922 1.00 91.38 81 GLN A CA 1
ATOM 613 C C . GLN A 1 81 ? 3.292 -4.315 18.135 1.00 91.38 81 GLN A C 1
ATOM 615 O O . GLN A 1 81 ? 3.302 -4.909 19.212 1.00 91.38 81 GLN A O 1
ATOM 620 N N . LEU A 1 82 ? 3.813 -3.099 17.977 1.00 91.75 82 LEU A N 1
ATOM 621 C CA . LEU A 1 82 ? 4.547 -2.413 19.037 1.00 91.75 82 LEU A CA 1
ATOM 622 C C . LEU A 1 82 ? 3.641 -1.794 20.100 1.00 91.75 82 LEU A C 1
ATOM 624 O O . LEU A 1 82 ? 4.005 -1.772 21.275 1.00 91.75 82 LEU A O 1
ATOM 628 N N . TYR A 1 83 ? 2.466 -1.296 19.706 1.00 95.19 83 TYR A N 1
ATOM 629 C CA . TYR A 1 83 ? 1.645 -0.458 20.582 1.00 95.19 83 TYR A CA 1
ATOM 630 C C . TYR A 1 83 ? 0.266 -1.041 20.915 1.00 95.19 83 TYR A C 1
ATOM 632 O O . TYR A 1 83 ? -0.544 -0.359 21.545 1.00 95.19 83 TYR A O 1
ATOM 640 N N . ASN A 1 84 ? -0.026 -2.303 20.569 1.00 96.50 84 ASN A N 1
ATOM 641 C CA . ASN A 1 84 ? -1.326 -2.928 20.865 1.00 96.50 84 ASN A CA 1
ATOM 642 C C . ASN A 1 84 ? -1.756 -2.801 22.339 1.00 96.50 84 ASN A C 1
ATOM 644 O O . ASN A 1 84 ? -2.941 -2.617 22.624 1.00 96.50 84 ASN A O 1
ATOM 648 N N . GLN A 1 85 ? -0.811 -2.827 23.281 1.00 97.19 85 GLN A N 1
ATOM 649 C CA . GLN A 1 85 ? -1.113 -2.766 24.705 1.00 97.19 85 GLN A CA 1
ATOM 650 C C . GLN A 1 85 ? -1.735 -1.418 25.091 1.00 97.19 85 GLN A C 1
ATOM 652 O O . GLN A 1 85 ? -2.578 -1.366 25.984 1.00 97.19 85 GLN A O 1
ATOM 657 N N . SER A 1 86 ? -1.410 -0.337 24.374 1.00 97.69 86 SER A N 1
ATOM 658 C CA . SER A 1 86 ? -2.043 0.973 24.556 1.00 97.69 86 SER A CA 1
ATOM 659 C C . SER A 1 86 ? -3.542 0.948 24.246 1.00 97.69 86 SER A C 1
ATOM 661 O O . SER A 1 86 ? -4.291 1.694 24.871 1.00 97.69 86 SER A O 1
ATOM 663 N N . ILE A 1 87 ? -3.989 0.081 23.330 1.00 97.94 87 ILE A N 1
ATOM 664 C CA . ILE A 1 87 ? -5.414 -0.142 23.039 1.00 97.94 87 ILE A CA 1
ATOM 665 C C . ILE A 1 87 ? -6.052 -0.948 24.172 1.00 97.94 87 ILE A C 1
ATOM 667 O O . ILE A 1 87 ? -7.096 -0.562 24.695 1.00 97.94 87 ILE A O 1
ATOM 671 N N . VAL A 1 88 ? -5.413 -2.047 24.583 1.00 97.94 88 VAL A N 1
ATOM 672 C CA . VAL A 1 88 ? -5.919 -2.936 25.644 1.00 97.94 88 VAL A CA 1
ATOM 673 C C . VAL A 1 88 ? -6.085 -2.187 26.971 1.00 97.94 88 VAL A C 1
ATOM 675 O O . VAL A 1 88 ? -7.082 -2.371 27.664 1.00 97.94 88 VAL A O 1
ATOM 678 N N . ASN A 1 89 ? -5.163 -1.279 27.297 1.00 97.44 89 ASN A N 1
ATOM 679 C CA . ASN A 1 89 ? -5.197 -0.481 28.526 1.00 97.44 89 ASN A CA 1
ATOM 680 C C . ASN A 1 89 ? -6.373 0.517 28.598 1.00 97.44 89 ASN A C 1
ATOM 682 O O . ASN A 1 89 ? -6.581 1.132 29.641 1.00 97.44 89 ASN A O 1
ATOM 686 N N . LEU A 1 90 ? -7.154 0.693 27.524 1.00 97.25 90 LEU A N 1
ATOM 687 C CA . LEU A 1 90 ? -8.368 1.525 27.538 1.00 97.25 90 LEU A CA 1
ATOM 688 C C . LEU A 1 90 ? -9.583 0.842 28.172 1.00 97.25 90 LEU A C 1
ATOM 690 O O . LEU A 1 90 ? -10.627 1.489 28.331 1.00 97.25 90 LEU A O 1
ATOM 694 N N . PHE A 1 91 ? -9.458 -0.445 28.490 1.00 97.44 91 PHE A N 1
ATOM 695 C CA . PHE A 1 91 ? -10.502 -1.267 29.078 1.00 97.44 91 PHE A CA 1
ATOM 696 C C . PHE A 1 91 ? -10.159 -1.570 30.536 1.00 97.44 91 PHE A C 1
ATOM 698 O O . PHE A 1 91 ? -9.101 -2.125 30.834 1.00 97.44 91 PHE A O 1
ATOM 705 N N . SER A 1 92 ? -11.055 -1.197 31.451 1.00 93.25 92 SER A N 1
ATOM 706 C CA . SER A 1 92 ? -10.841 -1.365 32.895 1.00 93.25 92 SER A CA 1
ATOM 707 C C . SER A 1 92 ? -11.079 -2.800 33.367 1.00 93.25 92 SER A C 1
ATOM 709 O O . SER A 1 92 ? -10.416 -3.255 34.293 1.00 93.25 92 SER A O 1
ATOM 711 N N . PHE A 1 93 ? -12.010 -3.519 32.734 1.00 95.44 93 PHE A N 1
ATOM 712 C CA . PHE A 1 93 ? -12.373 -4.882 33.119 1.00 95.44 93 PHE A CA 1
ATOM 713 C C . PHE A 1 93 ? -11.573 -5.919 32.324 1.00 95.44 93 PHE A C 1
ATOM 715 O O . PHE A 1 93 ? -11.406 -5.800 31.109 1.00 95.44 93 PHE A O 1
ATOM 722 N N . SER A 1 94 ? -11.119 -6.978 33.000 1.00 95.50 94 SER A N 1
ATOM 723 C CA . SER A 1 94 ? -10.318 -8.059 32.397 1.00 95.50 94 SER A CA 1
ATOM 724 C C . SER A 1 94 ? -11.048 -8.794 31.268 1.00 95.50 94 SER A C 1
ATOM 726 O O . SER A 1 94 ? -10.417 -9.240 30.305 1.00 95.50 94 SER A O 1
ATOM 728 N N . PHE A 1 95 ? -12.376 -8.887 31.358 1.00 97.12 95 PHE A N 1
ATOM 729 C CA . PHE A 1 95 ? -13.219 -9.448 30.307 1.00 97.12 95 PHE A CA 1
ATOM 730 C C . PHE A 1 95 ? -13.091 -8.649 29.001 1.00 97.12 95 PHE A C 1
ATOM 732 O O . PHE A 1 95 ? -12.719 -9.206 27.969 1.00 97.12 95 PHE A O 1
ATOM 739 N N . ASP A 1 96 ? -13.282 -7.330 29.065 1.00 97.69 96 ASP A N 1
ATOM 740 C CA . ASP A 1 96 ? -13.182 -6.444 27.901 1.00 97.69 96 ASP A CA 1
ATOM 741 C C . ASP A 1 96 ? -11.758 -6.408 27.327 1.00 97.69 96 ASP A C 1
ATOM 743 O O . ASP A 1 96 ? -11.569 -6.403 26.112 1.00 97.69 96 ASP A O 1
ATOM 747 N N . GLN A 1 97 ? -10.736 -6.441 28.191 1.00 98.06 97 GLN A N 1
ATOM 748 C CA . GLN A 1 97 ? -9.338 -6.547 27.758 1.00 98.06 97 GLN A CA 1
ATOM 749 C C . GLN A 1 97 ? -9.082 -7.831 26.965 1.00 98.06 97 GLN A C 1
ATOM 751 O O . GLN A 1 97 ? -8.354 -7.817 25.973 1.00 98.06 97 GLN A O 1
ATOM 756 N N . THR A 1 98 ? -9.669 -8.946 27.403 1.00 98.12 98 THR A N 1
ATOM 757 C CA . THR A 1 98 ? -9.552 -10.235 26.715 1.00 98.12 98 THR A CA 1
ATOM 758 C C . THR A 1 98 ? -10.206 -10.167 25.340 1.00 98.12 98 THR A C 1
ATOM 760 O O . THR A 1 98 ? -9.623 -10.634 24.363 1.00 98.12 98 THR A O 1
ATOM 763 N N . GLU A 1 99 ? -11.370 -9.532 25.236 1.00 98.19 99 GLU A N 1
ATOM 764 C CA . GLU A 1 99 ? -12.061 -9.366 23.959 1.00 98.19 99 GLU A CA 1
ATOM 765 C C . GLU A 1 99 ? -11.298 -8.439 23.003 1.00 98.19 99 GLU A C 1
ATOM 767 O O . GLU A 1 99 ? -11.087 -8.781 21.840 1.00 98.19 99 GLU A O 1
ATOM 772 N N . ALA A 1 100 ? -10.760 -7.324 23.504 1.00 98.06 100 ALA A N 1
ATOM 773 C CA . ALA A 1 100 ? -9.901 -6.438 22.722 1.00 98.06 100 ALA A CA 1
ATOM 774 C C . ALA A 1 100 ? -8.659 -7.167 22.177 1.00 98.06 100 ALA A C 1
ATOM 776 O O . ALA A 1 100 ? -8.316 -7.013 21.004 1.00 98.06 100 ALA A O 1
ATOM 777 N N . LYS A 1 101 ? -8.011 -8.009 22.996 1.00 98.12 101 LYS A N 1
ATOM 778 C CA . LYS A 1 101 ? -6.872 -8.834 22.557 1.00 98.12 101 LYS A CA 1
ATOM 779 C C . LYS A 1 101 ? -7.260 -9.804 21.444 1.00 98.12 101 LYS A C 1
ATOM 781 O O . LYS A 1 101 ? -6.489 -9.950 20.500 1.00 98.12 101 LYS A O 1
ATOM 786 N N . LYS A 1 102 ? -8.440 -10.433 21.512 1.00 98.06 102 LYS A N 1
ATOM 787 C CA . LYS A 1 102 ? -8.932 -11.309 20.433 1.00 98.06 102 LYS A CA 1
ATOM 788 C C . LYS A 1 102 ? -9.157 -10.539 19.135 1.00 98.06 102 LYS A C 1
ATOM 790 O O . LYS A 1 102 ? -8.742 -11.013 18.083 1.00 98.06 102 LYS A O 1
ATOM 795 N N . ILE A 1 103 ? -9.775 -9.356 19.201 1.00 97.75 103 ILE A N 1
ATOM 796 C CA . ILE A 1 103 ? -9.993 -8.505 18.020 1.00 97.75 103 ILE A CA 1
ATOM 797 C C . ILE A 1 103 ? -8.653 -8.154 17.362 1.00 97.75 103 ILE A C 1
ATOM 799 O O . ILE A 1 103 ? -8.515 -8.267 16.148 1.00 97.75 103 ILE A O 1
ATOM 803 N N . ILE A 1 104 ? -7.651 -7.774 18.160 1.00 97.00 104 ILE A N 1
ATOM 804 C CA . ILE A 1 104 ? -6.305 -7.449 17.671 1.00 97.00 104 ILE A CA 1
ATOM 805 C C . ILE A 1 104 ? -5.625 -8.686 17.068 1.00 97.00 104 ILE A C 1
ATOM 807 O O . ILE A 1 104 ? -5.086 -8.605 15.968 1.00 97.00 104 ILE A O 1
ATOM 811 N N . ALA A 1 105 ? -5.675 -9.834 17.747 1.00 95.06 105 ALA A N 1
ATOM 812 C CA . ALA A 1 105 ? -5.036 -11.067 17.285 1.00 95.06 105 ALA A CA 1
ATOM 813 C C . ALA A 1 105 ? -5.625 -11.598 15.967 1.00 95.06 105 ALA A C 1
ATOM 815 O O . ALA A 1 105 ? -4.895 -12.163 15.160 1.00 95.06 105 ALA A O 1
ATOM 816 N N . ASN A 1 106 ? -6.923 -11.384 15.737 1.00 93.88 106 ASN A N 1
ATOM 817 C CA . ASN A 1 106 ? -7.623 -11.796 14.517 1.00 93.88 106 ASN A CA 1
ATOM 818 C C . ASN A 1 106 ? -7.658 -10.701 13.436 1.00 93.88 106 ASN A C 1
ATOM 820 O O . ASN A 1 106 ? -8.319 -10.871 12.410 1.00 93.88 106 ASN A O 1
ATOM 824 N N . SER A 1 107 ? -7.009 -9.558 13.672 1.00 91.62 107 SER A N 1
ATOM 825 C CA . SER A 1 107 ? -6.974 -8.466 12.703 1.00 91.62 107 SER A CA 1
ATOM 826 C C . SER A 1 107 ? -6.061 -8.795 11.519 1.00 91.62 107 SER A C 1
ATOM 828 O O . SER A 1 107 ? -5.101 -9.556 11.635 1.00 91.62 107 SER A O 1
ATOM 830 N N . ALA A 1 108 ? -6.350 -8.176 10.378 1.00 88.56 108 ALA A N 1
ATOM 831 C CA . ALA A 1 108 ? -5.486 -8.145 9.204 1.00 88.56 108 ALA A CA 1
ATOM 832 C C . ALA A 1 108 ? -5.119 -6.676 8.935 1.00 88.56 108 ALA A C 1
ATOM 834 O O . ALA A 1 108 ? -5.804 -6.000 8.157 1.00 88.56 108 ALA A O 1
ATOM 835 N N . PRO A 1 109 ? -4.107 -6.137 9.643 1.00 90.06 109 PRO A N 1
ATOM 836 C CA . PRO A 1 109 ? -3.655 -4.770 9.439 1.00 90.06 109 PRO A CA 1
ATOM 837 C C . PRO A 1 109 ? -3.140 -4.567 8.017 1.00 90.06 109 PRO A C 1
ATOM 839 O O . PRO A 1 109 ? -2.775 -5.505 7.309 1.00 90.06 109 PRO A O 1
ATOM 842 N N . ARG A 1 110 ? -3.095 -3.309 7.596 1.00 90.00 110 ARG A N 1
ATOM 843 C CA . ARG A 1 110 ? -2.580 -2.928 6.285 1.00 90.00 110 ARG A CA 1
ATOM 844 C C . ARG A 1 110 ? -1.066 -3.008 6.251 1.00 90.00 110 ARG A C 1
ATOM 846 O O . ARG A 1 110 ? -0.377 -2.827 7.255 1.00 90.00 110 ARG A O 1
ATOM 853 N N . SER A 1 111 ? -0.560 -3.151 5.037 1.00 89.12 111 SER A N 1
ATOM 854 C CA . SER A 1 111 ? 0.862 -3.020 4.767 1.00 89.12 111 SER A CA 1
ATOM 855 C C . SER A 1 111 ? 1.405 -1.647 5.154 1.00 89.12 111 SER A C 1
ATOM 857 O O . SER A 1 111 ? 0.742 -0.609 5.006 1.00 89.12 111 SER A O 1
ATOM 859 N N . CYS A 1 112 ? 2.655 -1.649 5.612 1.00 88.19 112 CYS A N 1
ATOM 860 C CA . CYS A 1 112 ? 3.358 -0.442 6.001 1.00 88.19 112 CYS A CA 1
ATOM 861 C C . CYS A 1 112 ? 3.599 0.457 4.782 1.00 88.19 112 CYS A C 1
ATOM 863 O O . CYS A 1 112 ? 3.390 1.670 4.880 1.00 88.19 112 CYS A O 1
ATOM 865 N N . LEU A 1 113 ? 3.933 -0.110 3.612 1.00 92.94 113 LEU A N 1
ATOM 866 C CA . LEU A 1 113 ? 4.313 0.647 2.408 1.00 92.94 113 LEU A CA 1
ATOM 867 C C . LEU A 1 113 ? 3.187 0.844 1.394 1.00 92.94 113 LEU A C 1
ATOM 869 O O . LEU A 1 113 ? 2.996 1.957 0.910 1.00 92.94 113 LEU A O 1
ATOM 873 N N . PHE A 1 114 ? 2.374 -0.165 1.117 1.00 90.94 114 PHE A N 1
ATOM 874 C CA . PHE A 1 114 ? 1.347 -0.105 0.072 1.00 90.94 114 PHE A CA 1
ATOM 875 C C . PHE A 1 114 ? -0.025 0.343 0.582 1.00 90.94 114 PHE A C 1
ATOM 877 O O . PHE A 1 114 ? -0.831 0.843 -0.203 1.00 90.94 114 PHE A O 1
ATOM 884 N N . GLY A 1 115 ? -0.280 0.258 1.892 1.00 85.50 115 GLY A N 1
ATOM 885 C CA . GLY A 1 115 ? -1.559 0.663 2.469 1.00 85.50 115 GLY A CA 1
ATOM 886 C C . GLY A 1 115 ? -2.716 -0.165 1.883 1.00 85.50 115 GLY A C 1
ATOM 887 O O . GLY A 1 115 ? -2.590 -1.386 1.788 1.00 85.50 115 GLY A O 1
ATOM 888 N N . PRO A 1 116 ? -3.860 0.444 1.515 1.00 85.75 116 PRO A N 1
ATOM 889 C CA . PRO A 1 116 ? -4.990 -0.304 0.967 1.00 85.75 116 PRO A CA 1
ATOM 890 C C . PRO A 1 116 ? -4.788 -0.749 -0.501 1.00 85.75 116 PRO A C 1
ATOM 892 O O . PRO A 1 116 ? -4.780 0.070 -1.425 1.00 85.75 116 PRO A O 1
ATOM 895 N N . THR A 1 117 ? -4.750 -2.063 -0.746 1.00 88.44 117 THR A N 1
ATOM 896 C CA . THR A 1 117 ? -4.657 -2.669 -2.090 1.00 88.44 117 THR A CA 1
ATOM 897 C C . THR A 1 117 ? -6.025 -3.084 -2.647 1.00 88.44 117 THR A C 1
ATOM 899 O O . THR A 1 117 ? -6.354 -4.258 -2.776 1.00 88.44 117 THR A O 1
ATOM 902 N N . ASN A 1 118 ? -6.877 -2.109 -2.975 1.00 87.81 118 ASN A N 1
ATOM 903 C CA . ASN A 1 118 ? -8.305 -2.351 -3.233 1.00 87.81 118 ASN A CA 1
ATOM 904 C C . ASN A 1 118 ? -8.703 -2.568 -4.700 1.00 87.81 118 ASN A C 1
ATOM 906 O O . ASN A 1 118 ? -9.864 -2.885 -4.968 1.00 87.81 118 ASN A O 1
ATOM 910 N N . LEU A 1 119 ? -7.786 -2.384 -5.649 1.00 94.69 119 LEU A N 1
ATOM 911 C CA . LEU A 1 119 ? -8.089 -2.517 -7.075 1.00 94.69 119 LEU A CA 1
ATOM 912 C C . LEU A 1 119 ? -8.354 -3.988 -7.455 1.00 94.69 119 LEU A C 1
ATOM 914 O O . LEU A 1 119 ? -7.628 -4.864 -6.997 1.00 94.69 119 LEU A O 1
ATOM 918 N N . PRO A 1 120 ? -9.338 -4.310 -8.315 1.00 97.25 120 PRO A N 1
ATOM 919 C CA . PRO A 1 120 ? -9.573 -5.697 -8.735 1.00 97.25 120 PRO A CA 1
ATOM 920 C C . PRO A 1 120 ? -8.412 -6.302 -9.538 1.00 97.25 120 PRO A C 1
ATOM 922 O O . PRO A 1 120 ? -8.130 -7.491 -9.419 1.00 97.25 120 PRO A O 1
ATOM 925 N N . ARG A 1 121 ? -7.753 -5.483 -10.366 1.00 98.38 121 ARG A N 1
ATOM 926 C CA . ARG A 1 121 ? -6.627 -5.868 -11.228 1.00 98.38 121 ARG A CA 1
ATOM 927 C C . ARG A 1 121 ? -5.587 -4.758 -11.210 1.00 98.38 121 ARG A C 1
ATOM 929 O O . ARG A 1 121 ? -5.921 -3.633 -11.578 1.00 98.38 121 ARG A O 1
ATOM 936 N N . PHE A 1 122 ? -4.367 -5.027 -10.767 1.00 98.44 122 PHE A N 1
ATOM 937 C CA . PHE A 1 122 ? -3.363 -3.975 -10.568 1.00 98.44 122 PHE A CA 1
ATOM 938 C C . PHE A 1 122 ? -1.932 -4.485 -10.714 1.00 98.44 122 PHE A C 1
ATOM 940 O O . PHE A 1 122 ? -1.692 -5.685 -10.707 1.00 98.44 122 PHE A O 1
ATOM 947 N N . ALA A 1 123 ? -0.969 -3.575 -10.822 1.00 98.56 123 ALA A N 1
ATOM 948 C CA . ALA A 1 123 ? 0.447 -3.925 -10.753 1.00 98.56 123 ALA A CA 1
ATOM 949 C C . ALA A 1 123 ? 1.137 -3.184 -9.606 1.00 98.56 123 ALA A C 1
ATOM 951 O O . ALA A 1 123 ? 0.910 -1.987 -9.411 1.00 98.56 123 ALA A O 1
ATOM 952 N N . PHE A 1 124 ? 1.998 -3.883 -8.871 1.00 98.62 124 PHE A N 1
ATOM 953 C CA . PHE A 1 124 ? 3.025 -3.239 -8.059 1.00 98.62 124 PHE A CA 1
ATOM 954 C C . PHE A 1 124 ? 4.176 -2.833 -8.975 1.00 98.62 124 PHE A C 1
ATOM 956 O O . PHE A 1 124 ? 4.658 -3.656 -9.750 1.00 98.62 124 PHE A O 1
ATOM 963 N N . ILE A 1 125 ? 4.612 -1.581 -8.888 1.00 98.62 125 ILE A N 1
ATOM 964 C CA . ILE A 1 125 ? 5.814 -1.084 -9.552 1.00 98.62 125 ILE A CA 1
ATOM 965 C C . ILE A 1 125 ? 6.828 -0.760 -8.457 1.00 98.62 125 ILE A C 1
ATOM 967 O O . ILE A 1 125 ? 6.565 0.093 -7.611 1.00 98.62 125 ILE A O 1
ATOM 971 N N . ILE A 1 126 ? 7.952 -1.471 -8.457 1.00 98.44 126 ILE A N 1
ATOM 972 C CA . ILE A 1 126 ? 8.972 -1.443 -7.411 1.00 98.44 126 ILE A CA 1
ATOM 973 C C . ILE A 1 126 ? 10.260 -0.870 -7.989 1.00 98.44 126 ILE A C 1
ATOM 975 O O . ILE A 1 126 ? 10.848 -1.447 -8.906 1.00 98.44 126 ILE A O 1
ATOM 979 N N . ASP A 1 127 ? 10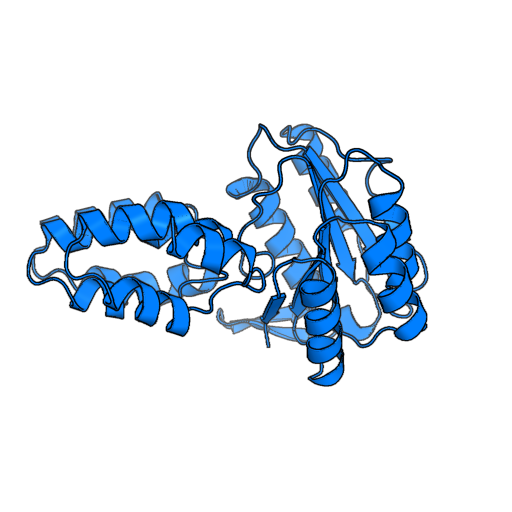.702 0.246 -7.429 1.00 97.94 127 ASP A N 1
ATOM 980 C CA . ASP A 1 127 ? 12.026 0.798 -7.681 1.00 97.94 127 ASP A CA 1
ATOM 981 C C . ASP A 1 127 ? 13.111 -0.156 -7.164 1.00 97.94 127 ASP A C 1
ATOM 983 O O . ASP A 1 127 ? 13.058 -0.631 -6.026 1.00 97.94 127 ASP A O 1
ATOM 987 N N . VAL A 1 128 ? 14.078 -0.461 -8.024 1.00 97.94 128 VAL A N 1
ATOM 988 C CA . VAL A 1 128 ? 15.285 -1.233 -7.708 1.00 97.94 128 VAL A CA 1
ATOM 989 C C . VAL A 1 128 ? 16.542 -0.467 -8.121 1.00 97.94 128 VAL A C 1
ATOM 991 O O . VAL A 1 128 ? 17.565 -1.071 -8.416 1.00 97.94 128 VAL A O 1
ATOM 994 N N . SER A 1 129 ? 16.484 0.863 -8.169 1.00 96.94 129 SER A N 1
ATOM 995 C CA . SER A 1 129 ? 17.640 1.728 -8.418 1.00 96.94 129 SER A CA 1
ATOM 996 C C . SER A 1 129 ? 18.698 1.612 -7.313 1.00 96.94 129 SER A C 1
ATOM 998 O O . SER A 1 129 ? 18.481 1.022 -6.250 1.00 96.94 129 SER A O 1
ATOM 1000 N N . GLY A 1 130 ? 19.890 2.162 -7.558 1.00 96.44 130 GLY A N 1
ATOM 1001 C CA . GLY A 1 130 ? 21.020 2.045 -6.629 1.00 96.44 130 GLY A CA 1
ATOM 1002 C C . GLY A 1 130 ? 20.741 2.561 -5.207 1.00 96.44 130 GLY A C 1
ATOM 1003 O O . GLY A 1 130 ? 21.237 1.970 -4.244 1.00 96.44 130 GLY A O 1
ATOM 1004 N N . SER A 1 131 ? 19.917 3.602 -5.043 1.00 95.12 131 SER A N 1
ATOM 1005 C CA . SER A 1 131 ? 19.525 4.157 -3.732 1.00 95.12 131 SER A CA 1
ATOM 1006 C C . SER A 1 131 ? 18.763 3.162 -2.858 1.00 95.12 131 SER A C 1
ATOM 1008 O O . SER A 1 131 ? 18.877 3.207 -1.631 1.00 95.12 131 SER A O 1
ATOM 1010 N N . MET A 1 132 ? 18.111 2.167 -3.463 1.00 97.25 132 MET A N 1
ATOM 1011 C CA . MET A 1 132 ? 17.401 1.115 -2.739 1.00 97.25 132 MET A CA 1
ATOM 1012 C C . MET A 1 132 ? 18.340 0.178 -1.951 1.00 97.25 132 MET A C 1
ATOM 1014 O O . MET A 1 132 ? 17.878 -0.608 -1.118 1.00 97.25 132 MET A O 1
ATOM 1018 N N . SER A 1 133 ? 19.660 0.279 -2.159 1.00 97.50 133 SER A N 1
ATOM 1019 C CA . SER A 1 133 ? 20.688 -0.383 -1.339 1.00 97.50 133 SER A CA 1
ATOM 1020 C C . SER A 1 133 ? 20.953 0.308 0.004 1.00 97.50 133 SER A C 1
ATOM 1022 O O . SER A 1 133 ? 21.565 -0.291 0.889 1.00 97.50 133 SER A O 1
ATOM 1024 N N . TYR A 1 134 ? 20.496 1.551 0.192 1.00 97.06 134 TYR A N 1
ATOM 1025 C CA . TYR A 1 134 ? 20.746 2.300 1.421 1.00 97.06 134 TYR A CA 1
ATOM 1026 C C . TYR A 1 134 ? 20.055 1.654 2.614 1.00 97.06 134 TYR A C 1
ATOM 1028 O O . TYR A 1 134 ? 18.909 1.207 2.533 1.00 97.06 134 TYR A O 1
ATOM 1036 N N . THR A 1 135 ? 20.755 1.630 3.745 1.00 97.12 135 THR A N 1
ATOM 1037 C CA . THR A 1 135 ? 20.255 1.031 4.979 1.00 97.12 135 THR A CA 1
ATOM 1038 C C . THR A 1 135 ? 19.564 2.048 5.868 1.00 97.12 135 THR A C 1
ATOM 1040 O O . THR A 1 135 ? 19.979 3.204 5.948 1.00 97.12 135 THR A O 1
ATOM 1043 N N . PHE A 1 136 ? 18.565 1.599 6.614 1.00 95.50 136 PHE A N 1
ATOM 1044 C CA . PHE A 1 136 ? 17.958 2.352 7.702 1.00 95.50 136 PHE A CA 1
ATOM 1045 C C . PHE A 1 136 ? 17.608 1.405 8.853 1.00 95.50 136 PHE A C 1
ATOM 1047 O O . PHE A 1 136 ? 17.525 0.190 8.670 1.00 95.50 136 PHE A O 1
ATOM 1054 N N . ARG A 1 137 ? 17.420 1.968 10.047 1.00 94.44 137 ARG A N 1
ATOM 1055 C CA . ARG A 1 137 ? 16.915 1.235 11.209 1.00 94.44 137 ARG A CA 1
ATOM 1056 C C . ARG A 1 137 ? 15.397 1.380 11.258 1.00 94.44 137 ARG A C 1
ATOM 1058 O O . ARG A 1 137 ? 14.903 2.507 11.271 1.00 94.44 137 ARG A O 1
ATOM 1065 N N . ASP A 1 138 ? 14.685 0.261 11.239 1.00 89.81 138 ASP A N 1
ATOM 1066 C CA . ASP A 1 138 ? 13.231 0.229 11.371 1.00 89.81 138 ASP A CA 1
ATOM 1067 C C . ASP A 1 138 ? 12.808 0.421 12.838 1.00 89.81 138 ASP A C 1
ATOM 1069 O O . ASP A 1 138 ? 13.634 0.442 13.755 1.00 89.81 138 ASP A O 1
ATOM 1073 N N . ILE A 1 139 ? 11.508 0.602 13.059 1.00 81.88 139 ILE A N 1
ATOM 1074 C CA . ILE A 1 139 ? 10.907 0.832 14.374 1.00 81.88 139 ILE A CA 1
ATOM 1075 C C . ILE A 1 139 ? 11.116 -0.343 15.348 1.00 81.88 139 ILE A C 1
ATOM 1077 O O . ILE A 1 139 ? 11.180 -0.132 16.557 1.00 81.88 139 ILE A O 1
ATOM 1081 N N . ASP A 1 140 ? 11.299 -1.562 14.832 1.00 81.31 140 ASP A N 1
ATOM 1082 C CA . ASP A 1 140 ? 11.676 -2.755 15.606 1.00 81.31 140 ASP A CA 1
ATOM 1083 C C . ASP A 1 140 ? 13.168 -2.773 16.011 1.00 81.31 140 ASP A C 1
ATOM 1085 O O . ASP A 1 140 ? 13.622 -3.669 16.722 1.00 81.31 140 ASP A O 1
ATOM 1089 N N . GLY A 1 141 ? 13.946 -1.778 15.575 1.00 87.19 141 GLY A N 1
ATOM 1090 C CA . GLY A 1 141 ? 15.379 -1.676 15.815 1.00 87.19 141 GLY A CA 1
ATOM 1091 C C . GLY A 1 141 ? 16.238 -2.482 14.839 1.00 87.19 141 GLY A C 1
ATOM 1092 O O . GLY A 1 141 ? 17.466 -2.369 14.907 1.00 87.19 141 GLY A O 1
ATOM 1093 N N . VAL A 1 142 ? 15.650 -3.249 13.919 1.00 91.56 142 VAL A N 1
ATOM 1094 C CA . VAL A 1 142 ? 16.369 -4.041 12.915 1.00 91.56 142 VAL A CA 1
ATOM 1095 C C . VAL A 1 142 ? 16.832 -3.136 11.773 1.00 91.56 142 VAL A C 1
ATOM 1097 O O . VAL A 1 142 ? 16.162 -2.180 11.385 1.00 91.56 142 VAL A O 1
ATOM 1100 N N . VAL A 1 143 ? 18.025 -3.410 11.244 1.00 95.88 143 VAL A N 1
ATOM 1101 C CA . VAL A 1 143 ? 18.582 -2.675 10.104 1.00 95.88 143 VAL A CA 1
ATOM 1102 C C . VAL A 1 143 ? 18.238 -3.414 8.817 1.00 95.88 143 VAL A C 1
ATOM 1104 O O . VAL A 1 143 ? 18.576 -4.586 8.671 1.00 95.88 143 VAL A O 1
ATOM 1107 N N . TYR A 1 144 ? 17.614 -2.709 7.877 1.00 96.50 144 TYR A N 1
ATOM 1108 C CA . TYR A 1 144 ? 17.295 -3.215 6.543 1.00 96.50 144 TYR A CA 1
ATOM 1109 C C . TYR A 1 144 ? 17.886 -2.285 5.488 1.00 96.50 144 TYR A C 1
ATOM 1111 O O . TYR A 1 144 ? 17.928 -1.068 5.685 1.00 96.50 144 TYR A O 1
ATOM 1119 N N . THR A 1 145 ? 18.271 -2.826 4.333 1.00 97.69 145 THR A N 1
ATOM 1120 C CA . THR A 1 145 ? 18.271 -2.013 3.108 1.00 97.69 145 THR A CA 1
ATOM 1121 C C . THR A 1 145 ? 16.834 -1.620 2.757 1.00 97.69 145 THR A C 1
ATOM 1123 O O . THR A 1 145 ? 15.879 -2.324 3.107 1.00 97.69 145 THR A O 1
ATOM 1126 N N . ARG A 1 146 ? 16.656 -0.509 2.038 1.00 97.50 146 ARG A N 1
ATOM 1127 C CA . ARG A 1 146 ? 15.337 -0.088 1.544 1.00 97.50 146 ARG A CA 1
ATOM 1128 C C . ARG A 1 146 ? 14.670 -1.205 0.735 1.00 97.50 146 ARG A C 1
ATOM 1130 O O . ARG A 1 146 ? 13.514 -1.526 1.002 1.00 97.50 146 ARG A O 1
ATOM 1137 N N . LEU A 1 147 ? 15.398 -1.862 -0.173 1.00 98.06 147 LEU A N 1
ATOM 1138 C CA . LEU A 1 147 ? 14.847 -2.969 -0.961 1.00 98.06 147 LEU A CA 1
ATOM 1139 C C . LEU A 1 147 ? 14.437 -4.166 -0.095 1.00 98.06 147 LEU A C 1
ATOM 1141 O O . LEU A 1 147 ? 13.345 -4.688 -0.290 1.00 98.06 147 LEU A O 1
ATOM 1145 N N . GLN A 1 148 ? 15.248 -4.571 0.890 1.00 97.56 148 GLN A N 1
ATOM 1146 C CA . GLN A 1 148 ? 14.883 -5.669 1.800 1.00 97.56 148 GLN A CA 1
ATOM 1147 C C . GLN A 1 148 ? 13.585 -5.380 2.557 1.00 97.56 148 GLN A C 1
ATOM 1149 O O . GLN A 1 148 ? 12.756 -6.275 2.735 1.00 97.56 148 GLN A O 1
ATOM 1154 N N . TYR A 1 149 ? 13.379 -4.128 2.973 1.00 96.75 149 TYR A N 1
ATOM 1155 C CA . TYR A 1 149 ? 12.134 -3.729 3.619 1.00 96.75 149 TYR A CA 1
ATOM 1156 C C . TYR A 1 149 ? 10.937 -3.822 2.663 1.00 96.75 149 TYR A C 1
ATOM 1158 O O . TYR A 1 149 ? 9.893 -4.356 3.034 1.00 96.75 149 TYR A O 1
ATOM 1166 N N . VAL A 1 150 ? 11.102 -3.385 1.408 1.00 97.56 150 VAL A N 1
ATOM 1167 C CA . VAL A 1 150 ? 10.071 -3.538 0.367 1.00 97.56 150 VAL A CA 1
ATOM 1168 C C . VAL A 1 150 ? 9.770 -5.008 0.081 1.00 97.56 150 VAL A C 1
ATOM 1170 O O . VAL A 1 150 ? 8.604 -5.368 -0.035 1.00 97.56 150 VAL A O 1
ATOM 1173 N N . GLN A 1 151 ? 10.784 -5.872 -0.001 1.00 97.69 151 GLN A N 1
ATOM 1174 C CA . GLN A 1 151 ? 10.608 -7.311 -0.227 1.00 97.69 151 GLN A CA 1
ATOM 1175 C C . GLN A 1 151 ? 9.803 -7.963 0.908 1.00 97.69 151 GLN A C 1
ATOM 1177 O O . GLN A 1 151 ? 8.846 -8.695 0.645 1.00 97.69 151 GLN A O 1
ATOM 1182 N N . LYS A 1 152 ? 10.139 -7.641 2.167 1.00 95.19 152 LYS A N 1
ATOM 1183 C CA . LYS A 1 152 ? 9.392 -8.076 3.359 1.00 95.19 152 LYS A CA 1
ATOM 1184 C C . LYS A 1 152 ? 7.937 -7.600 3.318 1.00 95.19 152 LYS A C 1
ATOM 1186 O O . LYS A 1 152 ? 7.032 -8.387 3.589 1.00 95.19 152 LYS A O 1
ATOM 1191 N N . ASP A 1 153 ? 7.705 -6.333 2.978 1.00 94.69 153 ASP A N 1
ATOM 1192 C CA . ASP A 1 153 ? 6.357 -5.760 2.952 1.00 94.69 153 ASP A CA 1
ATOM 1193 C C . ASP A 1 153 ? 5.523 -6.292 1.772 1.00 94.69 153 ASP A C 1
ATOM 1195 O O . ASP A 1 153 ? 4.359 -6.621 1.970 1.00 94.69 153 ASP A O 1
ATOM 1199 N N . ILE A 1 154 ? 6.107 -6.494 0.581 1.00 96.50 154 ILE A N 1
ATOM 1200 C CA . ILE A 1 154 ? 5.431 -7.157 -0.551 1.00 96.50 154 ILE A CA 1
ATOM 1201 C C . ILE A 1 154 ? 4.986 -8.562 -0.166 1.00 96.50 154 ILE A C 1
ATOM 1203 O O . ILE A 1 154 ? 3.829 -8.900 -0.402 1.00 96.50 154 ILE A O 1
ATOM 1207 N N . LYS A 1 155 ? 5.865 -9.362 0.448 1.00 95.31 155 LYS A N 1
ATOM 1208 C CA . LYS A 1 155 ? 5.495 -10.695 0.932 1.00 95.31 155 LYS A CA 1
ATOM 1209 C C . LYS A 1 155 ? 4.262 -10.621 1.831 1.00 95.31 155 LYS A C 1
ATOM 1211 O O . LYS A 1 155 ? 3.265 -11.285 1.572 1.00 95.31 155 LYS A O 1
ATOM 1216 N N . HIS A 1 156 ? 4.302 -9.737 2.828 1.00 92.06 156 HIS A N 1
ATOM 1217 C CA . HIS A 1 156 ? 3.176 -9.539 3.730 1.00 92.06 156 HIS A CA 1
ATOM 1218 C C . HIS A 1 156 ? 1.892 -9.153 2.979 1.00 92.06 156 HIS A C 1
ATOM 1220 O O . HIS A 1 156 ? 0.850 -9.756 3.208 1.00 92.06 156 HIS A O 1
ATOM 1226 N N . VAL A 1 157 ? 1.956 -8.199 2.043 1.00 93.38 157 VAL A N 1
ATOM 1227 C CA . VAL A 1 157 ? 0.799 -7.787 1.229 1.00 93.38 157 VAL A CA 1
ATOM 1228 C C . VAL A 1 157 ? 0.204 -8.957 0.454 1.00 93.38 157 VAL A C 1
ATOM 1230 O O . VAL A 1 157 ? -1.020 -9.108 0.437 1.00 93.38 157 VAL A O 1
ATOM 1233 N N . LEU A 1 158 ? 1.045 -9.761 -0.198 1.00 94.94 158 LEU A N 1
ATOM 1234 C CA . LEU A 1 158 ? 0.606 -10.894 -1.008 1.00 94.94 158 LEU A CA 1
ATOM 1235 C C . LEU A 1 158 ? -0.053 -11.986 -0.157 1.00 94.94 158 LEU A C 1
ATOM 1237 O O . LEU A 1 158 ? -1.060 -12.545 -0.582 1.00 94.94 158 LEU A O 1
ATOM 1241 N N . GLU A 1 159 ? 0.474 -12.250 1.040 1.00 91.69 159 GLU A N 1
ATOM 1242 C CA . GLU A 1 159 ? -0.037 -13.287 1.943 1.00 91.69 159 GLU A CA 1
ATOM 1243 C C . GLU A 1 159 ? -1.304 -12.860 2.703 1.00 91.69 159 GLU A C 1
ATOM 1245 O O . GLU A 1 159 ? -2.153 -13.703 2.994 1.00 91.69 159 GLU A O 1
ATOM 1250 N N . THR A 1 160 ? -1.446 -11.574 3.051 1.00 86.94 160 THR A N 1
ATOM 1251 C CA . THR A 1 160 ? -2.480 -11.128 4.008 1.00 86.94 160 THR A CA 1
ATOM 1252 C C . THR A 1 160 ? -3.519 -10.176 3.432 1.00 86.94 160 THR A C 1
ATOM 1254 O O . THR A 1 160 ? -4.642 -10.120 3.933 1.00 86.94 160 THR A O 1
ATOM 1257 N N . THR A 1 161 ? -3.163 -9.397 2.408 1.00 87.81 161 THR A N 1
ATOM 1258 C CA . THR A 1 161 ? -3.983 -8.261 1.957 1.00 87.81 161 THR A CA 1
ATOM 1259 C C . THR A 1 161 ? -4.582 -8.492 0.570 1.00 87.81 161 THR A C 1
ATOM 1261 O O . THR A 1 161 ? -5.732 -8.118 0.329 1.00 87.81 161 THR A O 1
ATOM 1264 N N . VAL A 1 162 ? -3.837 -9.113 -0.353 1.00 92.19 162 VAL A N 1
ATOM 1265 C CA . VAL A 1 162 ? -4.352 -9.442 -1.690 1.00 92.19 162 VAL A CA 1
ATOM 1266 C C . VAL A 1 162 ? -5.401 -10.547 -1.584 1.00 92.19 162 VAL A C 1
ATOM 1268 O O . VAL A 1 162 ? -5.132 -11.669 -1.168 1.00 92.19 162 VAL A O 1
ATOM 1271 N N . ARG A 1 163 ? -6.629 -10.228 -1.989 1.00 91.81 163 ARG A N 1
ATOM 1272 C CA . ARG A 1 163 ? -7.771 -11.143 -1.940 1.00 91.81 163 ARG A CA 1
ATOM 1273 C C . ARG A 1 163 ? -7.714 -12.157 -3.087 1.00 91.81 163 ARG A C 1
ATOM 1275 O O . ARG A 1 163 ? -7.364 -11.774 -4.203 1.00 91.81 163 ARG A O 1
ATOM 1282 N N . PRO A 1 164 ? -8.218 -13.390 -2.890 1.00 92.81 164 PRO A N 1
ATOM 1283 C CA . PRO A 1 164 ? -8.286 -14.406 -3.949 1.00 92.81 164 PRO A CA 1
ATOM 1284 C C . PRO A 1 164 ? -9.041 -13.969 -5.217 1.00 92.81 164 PRO A C 1
ATOM 1286 O O . PRO A 1 164 ? -8.788 -14.480 -6.303 1.00 92.81 164 PRO A O 1
ATOM 1289 N N . SER A 1 165 ? -9.968 -13.012 -5.096 1.00 95.56 165 SER A N 1
ATOM 1290 C CA . SER A 1 165 ? -10.726 -12.455 -6.223 1.00 95.56 165 SER A CA 1
ATOM 1291 C C . SER A 1 165 ? -9.945 -11.428 -7.056 1.00 95.56 165 SER A C 1
ATOM 1293 O O . SER A 1 165 ? -10.464 -10.946 -8.061 1.00 95.56 165 SER A O 1
ATOM 1295 N N . GLN A 1 166 ? -8.756 -11.012 -6.610 1.00 97.69 166 GLN A N 1
ATOM 1296 C CA . GLN A 1 166 ? -7.930 -10.021 -7.294 1.00 97.69 166 GLN A CA 1
ATOM 1297 C C . GLN A 1 166 ? -6.953 -10.686 -8.266 1.00 97.69 166 GLN A C 1
ATOM 1299 O O . GLN A 1 166 ? -6.595 -11.860 -8.143 1.00 97.69 166 GLN A O 1
ATOM 1304 N N . GLN A 1 167 ? -6.503 -9.900 -9.239 1.00 98.62 167 GLN A N 1
ATOM 1305 C CA . GLN A 1 167 ? -5.387 -10.253 -10.108 1.00 98.62 167 GLN A CA 1
ATOM 1306 C C . GLN A 1 167 ? -4.293 -9.207 -9.963 1.00 98.62 167 GLN A C 1
ATOM 1308 O O . GLN A 1 167 ? -4.580 -8.016 -9.814 1.00 98.62 167 GLN A O 1
ATOM 1313 N N . PHE A 1 168 ? -3.041 -9.639 -10.023 1.00 98.75 168 PHE A N 1
ATOM 1314 C CA . PHE A 1 168 ? -1.921 -8.734 -9.840 1.00 98.75 168 PHE A CA 1
ATOM 1315 C C . PHE A 1 168 ? -0.735 -9.075 -10.738 1.00 98.75 168 PHE A C 1
ATOM 1317 O O . PHE A 1 168 ? -0.644 -10.169 -11.294 1.00 98.75 168 PHE A O 1
ATOM 1324 N N . ASN A 1 169 ? 0.175 -8.117 -10.875 1.00 98.69 169 ASN A N 1
ATOM 1325 C CA . ASN A 1 169 ? 1.512 -8.317 -11.421 1.00 98.69 169 ASN A CA 1
ATOM 1326 C C . ASN A 1 169 ? 2.530 -7.543 -10.568 1.00 98.69 169 ASN A C 1
ATOM 1328 O O . ASN A 1 169 ? 2.158 -6.645 -9.806 1.00 98.69 169 ASN A O 1
ATOM 1332 N N . ILE A 1 170 ? 3.809 -7.874 -10.710 1.00 98.75 170 ILE A N 1
ATOM 1333 C CA . ILE A 1 170 ? 4.921 -7.139 -10.105 1.00 98.75 170 ILE A CA 1
ATOM 1334 C C . ILE A 1 170 ? 5.860 -6.710 -11.222 1.00 98.75 170 ILE A C 1
ATOM 1336 O O . ILE A 1 170 ? 6.241 -7.514 -12.071 1.00 98.75 170 ILE A O 1
ATOM 1340 N N . ILE A 1 171 ? 6.220 -5.435 -11.222 1.00 98.81 171 ILE A N 1
ATOM 1341 C CA . ILE A 1 171 ? 7.150 -4.831 -12.165 1.00 98.81 171 ILE A CA 1
ATOM 1342 C C . ILE A 1 171 ? 8.266 -4.197 -11.349 1.00 98.81 171 ILE A C 1
ATOM 1344 O O . ILE A 1 171 ? 8.005 -3.334 -10.521 1.00 98.81 171 ILE A O 1
ATOM 1348 N N . SER A 1 172 ? 9.504 -4.612 -11.578 1.00 98.44 172 SER A N 1
ATOM 1349 C CA . SER A 1 172 ? 10.679 -3.923 -11.046 1.00 98.44 172 SER A CA 1
ATOM 1350 C C . SER A 1 172 ? 11.197 -2.925 -12.073 1.00 98.44 172 SER A C 1
ATOM 1352 O O . SER A 1 172 ? 11.136 -3.215 -13.273 1.00 98.44 172 SER A O 1
ATOM 1354 N N . PHE A 1 173 ? 11.759 -1.801 -11.641 1.00 98.00 173 PHE A N 1
ATOM 1355 C CA . PHE A 1 173 ? 12.411 -0.873 -12.560 1.00 98.00 173 PHE A CA 1
ATOM 1356 C C . PHE A 1 173 ? 13.682 -0.249 -11.990 1.00 98.00 173 PHE A C 1
ATOM 1358 O O . PHE A 1 173 ? 13.756 0.063 -10.806 1.00 98.00 173 PHE A O 1
ATOM 1365 N N . SER A 1 174 ? 14.654 -0.049 -12.872 1.00 95.94 174 SER A N 1
ATOM 1366 C CA . SER A 1 174 ? 15.780 0.857 -12.666 1.00 95.94 174 SER A CA 1
ATOM 1367 C C . SER A 1 174 ? 16.078 1.602 -13.968 1.00 95.94 174 SER A C 1
ATOM 1369 O O . SER A 1 174 ? 15.287 2.460 -14.350 1.00 95.94 174 SER A O 1
ATOM 1371 N N . ASP A 1 175 ? 17.118 1.220 -14.714 1.00 92.88 175 ASP A N 1
ATOM 1372 C CA . ASP A 1 175 ? 17.355 1.683 -16.092 1.00 92.88 175 ASP A CA 1
ATOM 1373 C C . ASP A 1 175 ? 16.309 1.110 -17.061 1.00 92.88 175 ASP A C 1
ATOM 1375 O O . ASP A 1 175 ? 15.851 1.765 -17.998 1.00 92.88 175 ASP A O 1
ATOM 1379 N N . ASN A 1 176 ? 15.895 -0.131 -16.799 1.00 93.06 176 ASN A N 1
ATOM 1380 C CA . ASN A 1 176 ? 14.884 -0.854 -17.558 1.00 93.06 176 ASN A CA 1
ATOM 1381 C C . ASN A 1 176 ? 13.778 -1.350 -16.625 1.00 93.06 176 ASN A C 1
ATOM 1383 O O . ASN A 1 176 ? 14.006 -1.570 -15.436 1.00 93.06 176 ASN A O 1
ATOM 1387 N N . ALA A 1 177 ? 12.587 -1.569 -17.180 1.00 97.06 177 ALA A N 1
ATOM 1388 C CA . ALA A 1 177 ? 11.476 -2.184 -16.465 1.00 97.06 177 ALA A CA 1
ATOM 1389 C C . ALA A 1 177 ? 11.368 -3.674 -16.814 1.00 97.06 177 ALA A C 1
ATOM 1391 O O . ALA A 1 177 ? 11.464 -4.056 -17.981 1.00 97.06 177 ALA A O 1
ATOM 1392 N N . ARG A 1 178 ? 11.131 -4.515 -15.806 1.00 98.19 178 ARG A N 1
ATOM 1393 C CA . ARG A 1 178 ? 10.948 -5.962 -15.953 1.00 98.19 178 ARG A CA 1
ATOM 1394 C C . ARG A 1 178 ? 9.694 -6.399 -15.213 1.00 98.19 178 ARG A C 1
ATOM 1396 O O . ARG A 1 178 ? 9.570 -6.164 -14.016 1.00 98.19 178 ARG A O 1
ATOM 1403 N N . ALA A 1 179 ? 8.794 -7.072 -15.919 1.00 98.44 179 ALA A N 1
ATOM 1404 C CA . ALA A 1 179 ? 7.602 -7.660 -15.327 1.00 98.44 179 ALA A CA 1
ATOM 1405 C C . ALA A 1 179 ? 7.850 -9.115 -14.901 1.00 98.44 179 ALA A C 1
ATOM 1407 O O . ALA A 1 179 ? 8.566 -9.858 -15.577 1.00 98.44 179 ALA A O 1
ATOM 1408 N N . TRP A 1 180 ? 7.236 -9.523 -13.792 1.00 98.69 180 TRP A N 1
ATOM 1409 C CA . TRP A 1 180 ? 7.208 -10.908 -13.322 1.00 98.69 180 TRP A CA 1
ATOM 1410 C C . TRP A 1 180 ? 6.409 -11.810 -14.273 1.00 98.69 180 TRP A C 1
ATOM 1412 O O . TRP A 1 180 ? 6.861 -12.896 -14.643 1.00 98.69 180 TRP A O 1
ATOM 1422 N N . LYS A 1 181 ? 5.231 -11.341 -14.699 1.00 98.50 181 LYS A N 1
ATOM 1423 C CA . LYS A 1 181 ? 4.378 -11.965 -15.722 1.00 98.50 181 LYS A CA 1
ATOM 1424 C C . LYS A 1 181 ? 4.112 -10.981 -16.860 1.00 98.50 181 LYS A C 1
ATOM 1426 O O . LYS A 1 181 ? 4.290 -9.779 -16.699 1.00 98.50 181 LYS A O 1
ATOM 1431 N N . LEU A 1 182 ? 3.635 -11.485 -18.000 1.00 96.94 182 LEU A N 1
ATOM 1432 C CA . LEU A 1 182 ? 3.270 -10.650 -19.156 1.00 96.94 182 LEU A CA 1
ATOM 1433 C C . LEU A 1 182 ? 2.099 -9.689 -18.877 1.00 96.94 182 LEU A C 1
ATOM 1435 O O . LEU A 1 182 ? 1.961 -8.687 -19.565 1.00 96.94 182 LEU A O 1
ATOM 1439 N N . GLY A 1 183 ? 1.277 -9.984 -17.870 1.00 97.81 183 GLY A N 1
ATOM 1440 C CA . GLY A 1 183 ? 0.128 -9.187 -17.454 1.00 97.81 183 GLY A CA 1
ATOM 1441 C C . GLY A 1 183 ? -0.354 -9.620 -16.072 1.00 97.81 183 GLY A C 1
ATOM 1442 O O . GLY A 1 183 ? 0.305 -10.424 -15.405 1.00 97.81 183 GLY A O 1
ATOM 1443 N N . VAL A 1 184 ? -1.494 -9.093 -15.634 1.00 98.69 184 VAL A N 1
ATOM 1444 C CA . VAL A 1 184 ? -2.103 -9.488 -14.357 1.00 98.69 184 VAL A CA 1
ATOM 1445 C C . VAL A 1 184 ? -2.510 -10.960 -14.362 1.00 98.69 184 VAL A C 1
ATOM 1447 O O . VAL A 1 184 ? -3.077 -11.468 -15.328 1.00 98.69 184 VAL A O 1
ATOM 1450 N N . VAL A 1 185 ? -2.237 -11.652 -13.256 1.00 98.69 185 VAL A N 1
ATOM 1451 C CA . VAL A 1 185 ? -2.619 -13.054 -13.049 1.00 98.69 185 VAL A CA 1
ATOM 1452 C C . VAL A 1 185 ? -3.417 -13.215 -11.752 1.00 98.69 185 VAL A C 1
ATOM 1454 O O . VAL A 1 185 ? -3.234 -12.417 -10.831 1.00 98.69 185 VAL A O 1
ATOM 1457 N N . PRO A 1 186 ? -4.303 -14.224 -11.637 1.00 98.38 186 PRO A N 1
ATOM 1458 C CA . PRO A 1 186 ? -5.076 -14.456 -10.416 1.00 98.38 186 PRO A CA 1
ATOM 1459 C C . PRO A 1 186 ? -4.196 -14.677 -9.182 1.00 98.38 186 PRO A C 1
ATOM 1461 O O . PRO A 1 186 ? -3.161 -15.342 -9.276 1.00 98.38 186 PRO A O 1
ATOM 1464 N N . ALA A 1 187 ? -4.639 -14.190 -8.022 1.00 97.75 187 ALA A N 1
ATOM 1465 C CA . ALA A 1 187 ? -3.960 -14.354 -6.735 1.00 97.75 187 ALA A CA 1
ATOM 1466 C C . ALA A 1 187 ? -4.117 -15.768 -6.138 1.00 97.75 187 ALA A C 1
ATOM 1468 O O . ALA A 1 187 ? -4.643 -15.956 -5.044 1.00 97.75 187 ALA A O 1
ATOM 1469 N N . THR A 1 188 ? -3.681 -16.789 -6.879 1.00 97.94 188 THR A N 1
ATOM 1470 C CA . THR A 1 188 ? -3.588 -18.168 -6.376 1.00 97.94 188 THR A CA 1
ATOM 1471 C C . THR A 1 188 ? -2.353 -18.331 -5.496 1.00 97.94 188 THR A C 1
ATOM 1473 O O . THR A 1 188 ? -1.362 -17.628 -5.689 1.00 97.94 188 THR A O 1
ATOM 1476 N N . SER A 1 189 ? -2.353 -19.312 -4.590 1.00 96.94 189 SER A N 1
ATOM 1477 C CA . SER A 1 189 ? -1.187 -19.608 -3.741 1.00 96.94 189 SER A CA 1
ATOM 1478 C C . SER A 1 189 ? 0.089 -19.872 -4.554 1.00 96.94 189 SER A C 1
ATOM 1480 O O . SER A 1 189 ? 1.167 -19.433 -4.168 1.00 96.94 189 SER A O 1
ATOM 1482 N N . ALA A 1 190 ? -0.026 -20.523 -5.720 1.00 98.19 190 ALA A N 1
ATOM 1483 C CA . ALA A 1 190 ? 1.108 -20.763 -6.616 1.00 98.19 190 ALA A CA 1
ATOM 1484 C C . ALA A 1 190 ? 1.649 -19.466 -7.245 1.00 98.19 190 ALA A C 1
ATOM 1486 O O . ALA A 1 190 ? 2.861 -19.270 -7.339 1.00 98.19 190 ALA A O 1
ATOM 1487 N N . ASN A 1 191 ? 0.754 -18.565 -7.658 1.00 98.50 191 ASN A N 1
ATOM 1488 C CA . ASN A 1 191 ? 1.135 -17.264 -8.200 1.00 98.50 191 ASN A CA 1
ATOM 1489 C C . ASN A 1 191 ? 1.730 -16.354 -7.120 1.00 98.50 191 ASN A C 1
ATOM 1491 O O . ASN A 1 191 ? 2.721 -15.690 -7.397 1.00 98.50 191 ASN A O 1
ATOM 1495 N N . ILE A 1 192 ? 1.189 -16.370 -5.900 1.00 98.38 192 ILE A N 1
ATOM 1496 C CA . ILE A 1 192 ? 1.746 -15.649 -4.746 1.00 98.38 192 ILE A CA 1
ATOM 1497 C C . ILE A 1 192 ? 3.177 -16.122 -4.464 1.00 98.38 192 ILE A C 1
ATOM 1499 O O . ILE A 1 192 ? 4.099 -15.313 -4.527 1.00 98.38 192 ILE A O 1
ATOM 1503 N N . ALA A 1 193 ? 3.395 -17.431 -4.303 1.00 98.19 193 ALA A N 1
ATOM 1504 C CA . ALA A 1 193 ? 4.729 -17.982 -4.054 1.00 98.19 193 ALA A CA 1
ATOM 1505 C C . ALA A 1 193 ? 5.729 -17.660 -5.184 1.00 98.19 193 ALA A C 1
ATOM 1507 O O . ALA A 1 193 ? 6.891 -17.336 -4.937 1.00 98.19 193 ALA A O 1
ATOM 1508 N N . SER A 1 194 ? 5.286 -17.710 -6.447 1.00 98.62 194 SER A N 1
ATOM 1509 C CA . SER A 1 194 ? 6.134 -17.357 -7.592 1.00 98.62 194 SER A CA 1
ATOM 1510 C C . SER A 1 194 ? 6.447 -15.857 -7.663 1.00 98.62 194 SER A C 1
ATOM 1512 O O . SER A 1 194 ? 7.559 -15.497 -8.056 1.00 98.62 194 SER A O 1
ATOM 1514 N N . ALA A 1 195 ? 5.499 -14.992 -7.299 1.00 98.62 195 ALA A N 1
ATOM 1515 C CA . ALA A 1 195 ? 5.706 -13.550 -7.236 1.00 98.62 195 ALA A CA 1
ATOM 1516 C C . ALA A 1 195 ? 6.680 -13.176 -6.116 1.00 98.62 195 ALA A C 1
ATOM 1518 O O . ALA A 1 195 ? 7.584 -12.376 -6.342 1.00 98.62 195 ALA A O 1
ATOM 1519 N N . GLU A 1 196 ? 6.559 -13.808 -4.946 1.00 98.31 196 GLU A N 1
ATOM 1520 C CA . GLU A 1 196 ? 7.522 -13.657 -3.855 1.00 98.31 196 GLU A CA 1
ATOM 1521 C C . GLU A 1 196 ? 8.931 -14.033 -4.312 1.00 98.31 196 GLU A C 1
ATOM 1523 O O . GLU A 1 196 ? 9.851 -13.229 -4.178 1.00 98.31 196 GLU A O 1
ATOM 1528 N N . ALA A 1 197 ? 9.104 -15.207 -4.929 1.00 98.50 197 ALA A N 1
ATOM 1529 C CA . ALA A 1 197 ? 10.406 -15.638 -5.434 1.00 98.50 197 ALA A CA 1
ATOM 1530 C C . ALA A 1 197 ? 11.010 -14.635 -6.434 1.00 98.50 197 ALA A C 1
ATOM 1532 O O . ALA A 1 197 ? 12.204 -14.343 -6.372 1.00 98.50 197 ALA A O 1
ATOM 1533 N N . PHE A 1 198 ? 10.188 -14.064 -7.323 1.00 98.75 198 PHE A N 1
ATOM 1534 C CA . PHE A 1 198 ? 10.620 -12.990 -8.218 1.00 98.75 198 PHE A CA 1
ATOM 1535 C C . PHE A 1 198 ? 11.076 -11.749 -7.441 1.00 98.75 198 PHE A C 1
ATOM 1537 O O . PHE A 1 198 ? 12.155 -11.228 -7.713 1.00 98.75 198 PHE A O 1
ATOM 1544 N N . THR A 1 199 ? 10.290 -11.298 -6.462 1.00 98.44 199 THR A N 1
ATOM 1545 C CA . THR A 1 199 ? 10.589 -10.107 -5.657 1.00 98.44 199 THR A CA 1
ATOM 1546 C C . THR A 1 199 ? 11.858 -10.270 -4.817 1.00 98.44 199 THR A C 1
ATOM 1548 O O . THR A 1 199 ? 12.670 -9.347 -4.759 1.00 98.44 199 THR A O 1
ATOM 1551 N N . PHE A 1 200 ? 12.077 -11.435 -4.203 1.00 98.12 200 PHE A N 1
ATOM 1552 C CA . PHE A 1 200 ? 13.281 -11.714 -3.410 1.00 98.12 200 PHE A CA 1
ATOM 1553 C C . PHE A 1 200 ? 14.548 -11.890 -4.260 1.00 98.12 200 PHE A C 1
ATOM 1555 O O . PHE A 1 200 ? 15.648 -11.727 -3.741 1.00 98.12 200 PHE A O 1
ATOM 1562 N N . ALA A 1 201 ? 14.411 -12.167 -5.560 1.00 98.19 201 ALA A N 1
ATOM 1563 C CA . ALA A 1 201 ? 15.535 -12.216 -6.495 1.00 98.19 201 ALA A CA 1
ATOM 1564 C C . ALA A 1 201 ? 15.957 -10.831 -7.028 1.00 98.19 201 ALA A C 1
ATOM 1566 O O . ALA A 1 201 ? 16.943 -10.732 -7.761 1.00 98.19 201 ALA A O 1
ATOM 1567 N N . LEU A 1 202 ? 15.216 -9.765 -6.704 1.00 97.88 202 LEU A N 1
ATOM 1568 C CA . LEU A 1 202 ? 15.563 -8.404 -7.110 1.00 97.88 202 LEU A CA 1
ATOM 1569 C C . LEU A 1 202 ? 16.808 -7.909 -6.364 1.00 97.88 202 LEU A C 1
ATOM 1571 O O . LEU A 1 202 ? 16.963 -8.141 -5.165 1.00 97.88 202 LEU A O 1
ATOM 1575 N N . ALA A 1 203 ? 17.659 -7.170 -7.074 1.00 97.12 203 ALA A N 1
ATOM 1576 C CA . ALA A 1 203 ? 18.854 -6.534 -6.535 1.00 97.12 203 ALA A CA 1
ATOM 1577 C C . ALA A 1 203 ? 18.888 -5.056 -6.952 1.00 97.12 203 ALA A C 1
ATOM 1579 O O . ALA A 1 203 ? 18.460 -4.743 -8.067 1.00 97.12 203 ALA A O 1
ATOM 1580 N N . PRO A 1 204 ? 19.381 -4.154 -6.086 1.00 96.50 204 PRO A N 1
ATOM 1581 C CA . PRO A 1 204 ? 19.440 -2.736 -6.398 1.00 96.50 204 PRO A CA 1
ATOM 1582 C C . PRO A 1 204 ? 20.560 -2.435 -7.405 1.00 96.50 204 PRO A C 1
ATOM 1584 O O . PRO A 1 204 ? 21.654 -2.993 -7.312 1.00 96.50 204 PRO A O 1
ATOM 1587 N N . GLY A 1 205 ? 20.317 -1.518 -8.335 1.00 93.50 205 GLY A N 1
ATOM 1588 C CA . GLY A 1 205 ? 21.307 -1.036 -9.295 1.00 93.50 205 GLY A CA 1
ATOM 1589 C C . GLY A 1 205 ? 20.689 -0.215 -10.425 1.00 93.50 205 GLY A C 1
ATOM 1590 O O . GLY A 1 205 ? 19.511 -0.363 -10.730 1.00 93.50 205 GLY A O 1
ATOM 1591 N N . GLY A 1 206 ? 21.493 0.633 -11.067 1.00 92.31 206 GLY A N 1
ATOM 1592 C CA . GLY A 1 206 ? 21.036 1.525 -12.140 1.00 92.31 206 GLY A CA 1
ATOM 1593 C C . GLY A 1 206 ? 20.340 2.794 -11.637 1.00 92.31 206 GLY A C 1
ATOM 1594 O O . GLY A 1 206 ? 20.328 3.077 -10.434 1.00 92.31 206 GLY A O 1
ATOM 1595 N N . GLY A 1 207 ? 19.795 3.569 -12.576 1.00 91.94 207 GLY A N 1
ATOM 1596 C CA . GLY A 1 207 ? 19.025 4.789 -12.327 1.00 91.94 207 GLY A CA 1
ATOM 1597 C C . GLY A 1 207 ? 17.541 4.535 -12.055 1.00 91.94 207 GLY A C 1
ATOM 1598 O O . GLY A 1 207 ? 17.112 3.402 -11.863 1.00 91.94 207 GLY A O 1
ATOM 1599 N N . THR A 1 208 ? 16.745 5.602 -12.060 1.00 91.06 208 THR A N 1
ATOM 1600 C CA . THR A 1 208 ? 15.323 5.598 -11.670 1.00 91.06 208 THR A CA 1
ATOM 1601 C C . THR A 1 208 ? 14.446 6.019 -12.859 1.00 91.06 208 THR A C 1
ATOM 1603 O O . THR A 1 208 ? 13.905 7.123 -12.883 1.00 91.06 208 THR A O 1
ATOM 1606 N N . TYR A 1 209 ? 14.323 5.174 -13.891 1.00 93.75 209 TYR A N 1
ATOM 1607 C CA . TYR A 1 209 ? 13.576 5.490 -15.123 1.00 93.75 209 TYR A CA 1
ATOM 1608 C C . TYR A 1 209 ? 12.097 5.098 -15.005 1.00 93.75 209 TYR A C 1
ATOM 1610 O O . TYR A 1 209 ? 11.662 4.017 -15.422 1.00 93.75 209 TYR A O 1
ATOM 1618 N N . MET A 1 210 ? 11.300 5.999 -14.429 1.00 95.88 210 MET A N 1
ATOM 1619 C CA . MET A 1 210 ? 9.917 5.720 -14.028 1.00 95.88 210 MET A CA 1
ATOM 1620 C C . MET A 1 210 ? 8.967 5.511 -15.220 1.00 95.88 210 MET A C 1
ATOM 1622 O O . MET A 1 210 ? 8.037 4.699 -15.142 1.00 95.88 210 MET A O 1
ATOM 1626 N N . LEU A 1 211 ? 9.174 6.221 -16.337 1.00 96.69 211 LEU A N 1
ATOM 1627 C CA . LEU A 1 211 ? 8.261 6.194 -17.486 1.00 96.69 211 LEU A CA 1
ATOM 1628 C C . LEU A 1 211 ? 8.175 4.809 -18.128 1.00 96.69 211 LEU A C 1
ATOM 1630 O O . LEU A 1 211 ? 7.092 4.385 -18.535 1.00 96.69 211 LEU A O 1
ATOM 1634 N N . ASN A 1 212 ? 9.297 4.092 -18.207 1.00 94.81 212 ASN A N 1
ATOM 1635 C CA . ASN A 1 212 ? 9.344 2.755 -18.796 1.00 94.81 212 ASN A CA 1
ATOM 1636 C C . ASN A 1 212 ? 8.512 1.761 -17.980 1.00 94.81 212 ASN A C 1
ATOM 1638 O O . ASN A 1 212 ? 7.779 0.955 -18.551 1.00 94.81 212 ASN A O 1
ATOM 1642 N N . ALA A 1 213 ? 8.557 1.869 -16.652 1.00 97.19 213 ALA A N 1
ATOM 1643 C CA . ALA A 1 213 ? 7.765 1.035 -15.757 1.00 97.19 213 ALA A CA 1
ATOM 1644 C C . ALA A 1 213 ? 6.262 1.306 -15.895 1.00 97.19 213 ALA A C 1
ATOM 1646 O O . ALA A 1 213 ? 5.468 0.372 -15.992 1.00 97.19 213 ALA A O 1
ATOM 1647 N N . LEU A 1 214 ? 5.872 2.584 -15.974 1.00 98.12 214 LEU A N 1
ATOM 1648 C CA . LEU A 1 214 ? 4.479 2.982 -16.190 1.00 98.12 214 LEU A CA 1
ATOM 1649 C C . LEU A 1 214 ? 3.961 2.501 -17.552 1.00 98.12 214 LEU A C 1
ATOM 1651 O O . LEU A 1 214 ? 2.853 1.974 -17.641 1.00 98.12 214 LEU A O 1
ATOM 1655 N N . LYS A 1 215 ? 4.756 2.645 -18.618 1.00 97.75 215 LYS A N 1
ATOM 1656 C CA . LYS A 1 215 ? 4.406 2.135 -19.952 1.00 97.75 215 LYS A CA 1
ATOM 1657 C C . LYS A 1 215 ? 4.258 0.617 -19.964 1.00 97.75 215 LYS A C 1
ATOM 1659 O O . LYS A 1 215 ? 3.286 0.122 -20.524 1.00 97.75 215 LYS A O 1
ATOM 1664 N N . LEU A 1 216 ? 5.173 -0.107 -19.319 1.00 98.44 216 LEU A N 1
ATOM 1665 C CA . LEU A 1 216 ? 5.103 -1.563 -19.221 1.00 98.44 216 LEU A CA 1
ATOM 1666 C C . LEU A 1 216 ? 3.885 -2.029 -18.415 1.00 98.44 216 LEU A C 1
ATOM 1668 O O . LEU A 1 216 ? 3.242 -2.997 -18.792 1.00 98.44 216 LEU A O 1
ATOM 1672 N N . ALA A 1 217 ? 3.536 -1.340 -17.329 1.00 98.25 217 ALA A N 1
ATOM 1673 C CA . ALA A 1 217 ? 2.365 -1.699 -16.537 1.00 98.25 217 ALA A CA 1
ATOM 1674 C C . ALA A 1 217 ? 1.057 -1.482 -17.301 1.00 98.25 217 ALA A C 1
ATOM 1676 O O . ALA A 1 217 ? 0.149 -2.304 -17.230 1.00 98.25 217 ALA A O 1
ATOM 1677 N N . PHE A 1 218 ? 0.953 -0.371 -18.030 1.00 98.38 218 PHE A N 1
ATOM 1678 C CA . PHE A 1 218 ? -0.275 -0.002 -18.728 1.00 98.38 218 PHE A CA 1
ATOM 1679 C C . PHE A 1 218 ? -0.376 -0.538 -20.160 1.00 98.38 218 PHE A C 1
ATOM 1681 O O . PHE A 1 218 ? -1.415 -0.338 -20.790 1.00 98.38 218 PHE A O 1
ATOM 1688 N N . SER A 1 219 ? 0.645 -1.245 -20.658 1.00 97.88 219 SER A N 1
ATOM 1689 C CA . SER A 1 219 ? 0.534 -2.016 -21.901 1.00 97.88 219 SER A CA 1
ATOM 1690 C C . SER A 1 219 ? -0.423 -3.202 -21.754 1.00 97.88 219 SER A C 1
ATOM 1692 O O . SER A 1 219 ? -1.036 -3.606 -22.739 1.00 97.88 219 SER A O 1
ATOM 1694 N N . ASP A 1 220 ? -0.614 -3.711 -20.530 1.00 98.31 220 ASP A N 1
ATOM 1695 C CA . ASP A 1 220 ? -1.702 -4.625 -20.201 1.00 98.31 220 ASP A CA 1
ATOM 1696 C C . ASP A 1 220 ? -3.013 -3.830 -20.010 1.00 98.31 220 ASP A C 1
ATOM 1698 O O . ASP A 1 220 ? -3.182 -3.103 -19.017 1.00 98.31 220 ASP A O 1
ATOM 1702 N N . PRO A 1 221 ? -3.992 -3.956 -20.927 1.00 97.12 221 PRO A N 1
ATOM 1703 C CA . PRO A 1 221 ? -5.244 -3.217 -20.830 1.00 97.12 221 PRO A CA 1
ATOM 1704 C C . PRO A 1 221 ? -6.075 -3.616 -19.601 1.00 97.12 221 PRO A C 1
ATOM 1706 O O . PRO A 1 221 ? -6.894 -2.806 -19.154 1.00 97.12 221 PRO A O 1
ATOM 1709 N N . LEU A 1 222 ? -5.857 -4.811 -19.031 1.00 98.12 222 LEU A N 1
ATOM 1710 C CA . LEU A 1 222 ? -6.599 -5.335 -17.881 1.00 98.12 222 LEU A CA 1
ATOM 1711 C C . LEU A 1 222 ? -6.180 -4.697 -16.552 1.00 98.12 222 LEU A C 1
ATOM 1713 O O . LEU A 1 222 ? -6.980 -4.696 -15.612 1.00 98.12 222 LEU A O 1
ATOM 1717 N N . VAL A 1 223 ? -4.972 -4.129 -16.465 1.00 98.44 223 VAL A N 1
ATOM 1718 C CA . VAL A 1 223 ? -4.510 -3.376 -15.288 1.00 98.44 223 VAL A CA 1
ATOM 1719 C C . VAL A 1 223 ? -5.441 -2.190 -15.070 1.00 98.44 223 VAL A C 1
ATOM 1721 O O . VAL A 1 223 ? -5.586 -1.355 -15.952 1.00 98.44 223 VAL A O 1
ATOM 1724 N N . MET A 1 224 ? -6.075 -2.078 -13.906 1.00 98.19 224 MET A N 1
ATOM 1725 C CA . MET A 1 224 ? -6.997 -0.979 -13.583 1.00 98.19 224 MET A CA 1
ATOM 1726 C C . MET A 1 224 ? -6.319 0.176 -12.842 1.00 98.19 224 MET A C 1
ATOM 1728 O O . MET A 1 224 ? -6.939 1.211 -12.636 1.00 98.19 224 MET A O 1
ATOM 1732 N N . GLY A 1 225 ? -5.060 0.011 -12.451 1.00 98.00 225 GLY A N 1
ATOM 1733 C CA . GLY A 1 225 ? -4.250 1.003 -11.756 1.00 98.00 225 GLY A CA 1
ATOM 1734 C C . GLY A 1 225 ? -2.986 0.358 -11.204 1.00 98.00 225 GLY A C 1
ATOM 1735 O O . GLY A 1 225 ? -2.824 -0.864 -11.271 1.00 98.00 225 GLY A O 1
ATOM 1736 N N . VAL A 1 226 ? -2.083 1.171 -10.672 1.00 98.44 226 VAL A N 1
ATOM 1737 C CA . VAL A 1 226 ? -0.784 0.695 -10.175 1.00 98.44 226 VAL A CA 1
ATOM 1738 C C . VAL A 1 226 ? -0.493 1.219 -8.777 1.00 98.44 226 VAL A C 1
ATOM 1740 O O . VAL A 1 226 ? -1.020 2.257 -8.375 1.00 98.44 226 VAL A O 1
ATOM 1743 N N . TYR A 1 227 ? 0.358 0.494 -8.058 1.00 98.25 227 TYR A N 1
ATOM 1744 C CA . TYR A 1 227 ? 0.969 0.910 -6.801 1.00 98.25 227 TYR A CA 1
ATOM 1745 C C . TYR A 1 227 ? 2.463 1.120 -7.044 1.00 98.25 227 TYR A C 1
ATOM 1747 O O . TYR A 1 227 ? 3.210 0.156 -7.175 1.00 98.25 227 TYR A O 1
ATOM 1755 N N . PHE A 1 228 ? 2.871 2.378 -7.177 1.00 98.38 228 PHE A N 1
ATOM 1756 C CA . PHE A 1 228 ? 4.199 2.801 -7.602 1.00 98.38 228 PHE A CA 1
ATOM 1757 C C . PHE A 1 228 ? 5.040 3.218 -6.395 1.00 98.38 228 PHE A C 1
ATOM 1759 O O . PHE A 1 228 ? 4.759 4.246 -5.778 1.00 98.38 228 PHE A O 1
ATOM 1766 N N . LEU A 1 229 ? 6.068 2.439 -6.070 1.00 98.38 229 LEU A N 1
ATOM 1767 C CA . LEU A 1 229 ? 6.984 2.688 -4.961 1.00 98.38 229 LEU A CA 1
ATOM 1768 C C . LEU A 1 229 ? 8.350 3.130 -5.481 1.00 98.38 229 LEU A C 1
ATOM 1770 O O . LEU A 1 229 ? 8.913 2.456 -6.338 1.00 98.38 229 LEU A O 1
ATOM 1774 N N . SER A 1 230 ? 8.881 4.226 -4.933 1.00 97.06 230 SER A N 1
ATOM 1775 C CA . SER A 1 230 ? 10.233 4.723 -5.221 1.00 97.06 230 SER A CA 1
ATOM 1776 C C . SER A 1 230 ? 10.802 5.525 -4.049 1.00 97.06 230 SER A C 1
ATOM 1778 O O . SER A 1 230 ? 10.050 6.066 -3.229 1.00 97.06 230 SER A O 1
ATOM 1780 N N . ASP A 1 231 ? 12.132 5.573 -3.966 1.00 91.38 231 ASP A N 1
ATOM 1781 C CA . ASP A 1 231 ? 12.898 6.328 -2.972 1.00 91.38 231 ASP A CA 1
ATOM 1782 C C . ASP A 1 231 ? 13.669 7.524 -3.563 1.00 91.38 231 ASP A C 1
ATOM 1784 O O . ASP A 1 231 ? 14.363 8.235 -2.828 1.00 91.38 231 ASP A O 1
ATOM 1788 N N . GLY A 1 232 ? 13.548 7.761 -4.873 1.00 85.31 232 GLY A N 1
ATOM 1789 C CA . GLY A 1 232 ? 14.410 8.674 -5.618 1.00 85.31 232 GLY A CA 1
ATOM 1790 C C . GLY A 1 232 ? 13.673 9.556 -6.622 1.00 85.31 232 GLY A C 1
ATOM 1791 O O . GLY A 1 232 ? 12.535 9.302 -7.017 1.00 85.31 232 GLY A O 1
ATOM 1792 N N . ASP A 1 233 ? 14.338 10.639 -7.021 1.00 86.50 233 ASP A N 1
ATOM 1793 C CA . ASP A 1 233 ? 13.884 11.496 -8.112 1.00 86.50 233 ASP A CA 1
ATOM 1794 C C . ASP A 1 233 ? 14.012 10.743 -9.455 1.00 86.50 233 ASP A C 1
ATOM 1796 O O . ASP A 1 233 ? 14.945 9.953 -9.630 1.00 86.50 233 ASP A O 1
ATOM 1800 N N . PRO A 1 234 ? 13.098 10.964 -10.420 1.00 87.31 234 PRO A N 1
ATOM 1801 C CA . PRO A 1 234 ? 13.190 10.322 -11.727 1.00 87.31 234 PRO A CA 1
ATOM 1802 C C . PRO A 1 234 ? 14.507 10.693 -12.418 1.00 87.31 234 PRO A C 1
ATOM 1804 O O . PRO A 1 234 ? 14.889 11.862 -12.479 1.00 87.31 234 PRO A O 1
ATOM 1807 N N . SER A 1 235 ? 15.192 9.690 -12.965 1.00 87.50 235 SER A N 1
ATOM 1808 C CA . SER A 1 235 ? 16.361 9.894 -13.834 1.00 87.50 235 SER A CA 1
ATOM 1809 C C . SER A 1 235 ? 15.957 10.257 -15.268 1.00 87.50 235 SER A C 1
ATOM 1811 O O . SER A 1 235 ? 16.776 10.741 -16.045 1.00 87.50 235 SER A O 1
ATOM 1813 N N . ASP A 1 236 ? 14.694 10.025 -15.627 1.00 86.12 236 ASP A N 1
ATOM 1814 C CA . ASP A 1 236 ? 14.082 10.421 -16.886 1.00 86.12 236 ASP A CA 1
ATOM 1815 C C . ASP A 1 236 ? 13.293 11.737 -16.772 1.00 86.12 236 ASP A C 1
ATOM 1817 O O . ASP A 1 236 ? 13.204 12.384 -15.731 1.00 86.12 236 ASP A O 1
ATOM 1821 N N . SER A 1 237 ? 12.736 12.191 -17.896 1.00 91.44 237 SER A N 1
ATOM 1822 C CA . SER A 1 237 ? 12.039 13.476 -17.955 1.00 91.44 237 SER A CA 1
ATOM 1823 C C . SER A 1 237 ? 10.733 13.454 -17.153 1.00 91.44 237 SER A C 1
ATOM 1825 O O . SER A 1 237 ? 9.719 12.907 -17.600 1.00 91.44 237 SER A O 1
ATOM 1827 N N . SER A 1 238 ? 10.729 14.167 -16.024 1.00 92.44 238 SER A N 1
ATOM 1828 C CA . SER A 1 238 ? 9.536 14.469 -15.221 1.00 92.44 238 SER A CA 1
ATOM 1829 C C . SER A 1 238 ? 8.381 15.024 -16.058 1.00 92.44 238 SER A C 1
ATOM 1831 O O . SER A 1 238 ? 7.220 14.702 -15.811 1.00 92.44 238 SER A O 1
ATOM 1833 N N . ILE A 1 239 ? 8.685 15.832 -17.080 1.00 94.44 239 ILE A N 1
ATOM 1834 C CA . ILE A 1 239 ? 7.686 16.399 -17.996 1.00 94.44 239 ILE A CA 1
ATOM 1835 C C . ILE A 1 239 ? 7.050 15.292 -18.842 1.00 94.44 239 ILE A C 1
ATOM 1837 O O . ILE A 1 239 ? 5.829 15.238 -18.968 1.00 94.44 239 ILE A O 1
ATOM 1841 N N . ASN A 1 240 ? 7.853 14.374 -19.385 1.00 96.12 240 ASN A N 1
ATOM 1842 C CA . ASN A 1 240 ? 7.339 13.277 -20.206 1.00 96.12 240 ASN A CA 1
ATOM 1843 C C . ASN A 1 240 ? 6.474 12.314 -19.389 1.00 96.12 240 ASN A C 1
ATOM 1845 O O . ASN A 1 240 ? 5.445 11.856 -19.884 1.00 96.12 240 ASN A O 1
ATOM 1849 N N . ILE A 1 241 ? 6.852 12.045 -18.135 1.00 96.38 241 ILE A N 1
ATOM 1850 C CA . ILE A 1 241 ? 6.024 11.268 -17.206 1.00 96.38 241 ILE A CA 1
ATOM 1851 C C . ILE A 1 241 ? 4.681 11.967 -16.997 1.00 96.38 241 ILE A C 1
ATOM 1853 O O . ILE A 1 241 ? 3.637 11.362 -17.232 1.00 96.38 241 ILE A O 1
ATOM 1857 N N . LEU A 1 242 ? 4.689 13.248 -16.617 1.00 95.88 242 LEU A N 1
ATOM 1858 C CA . LEU A 1 242 ? 3.457 13.996 -16.358 1.00 95.88 242 LEU A CA 1
ATOM 1859 C C . LEU A 1 242 ? 2.571 14.144 -17.603 1.00 95.88 242 LEU A C 1
ATOM 1861 O O . LEU A 1 242 ? 1.354 14.143 -17.463 1.00 95.88 242 LEU A O 1
ATOM 1865 N N . ASN A 1 243 ? 3.148 14.198 -18.804 1.00 96.62 243 ASN A N 1
ATOM 1866 C CA . ASN A 1 243 ? 2.391 14.211 -20.058 1.00 96.62 243 ASN A CA 1
ATOM 1867 C C . ASN A 1 243 ? 1.803 12.836 -20.409 1.00 96.62 243 ASN A C 1
ATOM 1869 O O . ASN A 1 243 ? 0.735 12.758 -21.013 1.00 96.62 243 ASN A O 1
ATOM 1873 N N . TYR A 1 244 ? 2.474 11.745 -20.031 1.00 97.25 244 TYR A N 1
ATOM 1874 C CA . TYR A 1 244 ? 1.987 10.387 -20.265 1.00 97.25 244 TYR A CA 1
ATOM 1875 C C . TYR A 1 244 ? 0.816 10.022 -19.343 1.00 97.25 244 TYR A C 1
ATOM 1877 O O . TYR A 1 244 ? -0.158 9.421 -19.795 1.00 97.25 244 TYR A O 1
ATOM 1885 N N . LEU A 1 245 ? 0.870 10.404 -18.065 1.00 96.75 245 LEU A N 1
ATOM 1886 C CA . LEU A 1 245 ? -0.105 9.987 -17.049 1.00 96.75 245 LEU A CA 1
ATOM 1887 C C . LEU A 1 245 ? -1.587 10.261 -17.409 1.00 96.75 245 LEU A C 1
ATOM 1889 O O . LEU A 1 245 ? -2.397 9.339 -17.270 1.00 96.75 245 LEU A O 1
ATOM 1893 N N . PRO A 1 246 ? -1.978 11.444 -17.932 1.00 95.94 246 PRO A N 1
ATOM 1894 C CA . PRO A 1 246 ? -3.356 11.708 -18.353 1.00 95.94 246 PRO A CA 1
ATOM 1895 C C . PRO A 1 246 ? -3.855 10.802 -19.485 1.00 95.94 246 PRO A C 1
ATOM 1897 O O . PRO A 1 246 ? -5.060 10.577 -19.602 1.00 95.94 246 PRO A O 1
ATOM 1900 N N . THR A 1 247 ? -2.954 10.266 -20.317 1.00 96.56 247 THR A N 1
ATOM 1901 C CA . THR A 1 247 ? -3.325 9.421 -21.467 1.00 96.56 247 THR A CA 1
ATOM 1902 C C . THR A 1 247 ? -3.837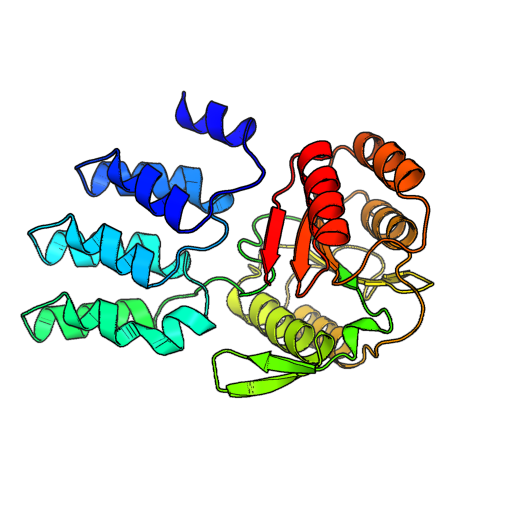 8.044 -21.044 1.00 96.56 247 THR A C 1
ATOM 1904 O O . THR A 1 247 ? -4.661 7.452 -21.737 1.00 96.56 247 THR A O 1
ATOM 1907 N N . VAL A 1 248 ? -3.403 7.559 -19.878 1.00 94.50 248 VAL A N 1
ATOM 1908 C CA . VAL A 1 248 ? -3.727 6.220 -19.373 1.00 94.50 248 VAL A CA 1
ATOM 1909 C C . VAL A 1 248 ? -5.130 6.159 -18.756 1.00 94.50 248 VAL A C 1
ATOM 1911 O O . VAL A 1 248 ? -5.787 5.121 -18.830 1.00 94.50 248 VAL A O 1
ATOM 1914 N N . LYS A 1 249 ? -5.597 7.259 -18.143 1.00 94.44 249 LYS A N 1
ATOM 1915 C CA . LYS A 1 249 ? -6.894 7.355 -17.435 1.00 94.44 249 LYS A CA 1
ATOM 1916 C C . LYS A 1 249 ? -7.108 6.271 -16.360 1.00 94.44 249 LYS A C 1
ATOM 1918 O O . LYS A 1 249 ? -8.228 5.809 -16.151 1.00 94.44 249 LYS A O 1
ATOM 1923 N N . LYS A 1 250 ? -6.036 5.854 -15.680 1.00 96.56 250 LYS A N 1
ATOM 1924 C CA . LYS A 1 250 ? -6.056 4.881 -14.572 1.00 96.56 250 LYS A CA 1
ATOM 1925 C C . LYS A 1 250 ? -5.268 5.447 -13.383 1.00 96.56 250 LYS A C 1
ATOM 1927 O O . LYS A 1 250 ? -4.259 6.114 -13.620 1.00 96.56 250 LYS A O 1
ATOM 1932 N N . PRO A 1 251 ? -5.684 5.189 -12.130 1.00 96.31 251 PRO A N 1
ATOM 1933 C CA . PRO A 1 251 ? -5.001 5.705 -10.949 1.00 96.31 251 PRO A CA 1
ATOM 1934 C C . PRO A 1 251 ? -3.577 5.158 -10.818 1.00 96.31 251 PRO A C 1
ATOM 1936 O O . PRO A 1 251 ? -3.334 3.952 -10.934 1.00 96.31 251 PRO A O 1
ATOM 1939 N N . VAL A 1 252 ? -2.646 6.059 -10.512 1.00 97.50 252 VAL A N 1
ATOM 1940 C CA . VAL A 1 252 ? -1.282 5.744 -10.084 1.00 97.50 252 VAL A CA 1
ATOM 1941 C C . VAL A 1 252 ? -1.188 6.076 -8.602 1.00 97.50 252 VAL A C 1
ATOM 1943 O O . VAL A 1 252 ? -1.055 7.235 -8.219 1.00 97.50 252 VAL A O 1
ATOM 1946 N N . ASN A 1 253 ? -1.302 5.051 -7.763 1.00 97.19 253 ASN A N 1
ATOM 1947 C CA . ASN A 1 253 ? -1.149 5.183 -6.320 1.00 97.19 253 ASN A CA 1
ATOM 1948 C C . ASN A 1 253 ? 0.344 5.205 -6.008 1.00 97.19 253 ASN A C 1
ATOM 1950 O O . ASN A 1 253 ? 1.025 4.220 -6.276 1.00 97.19 253 ASN A O 1
ATOM 1954 N N . THR A 1 254 ? 0.870 6.306 -5.486 1.00 97.44 254 THR A N 1
ATOM 1955 C CA . THR A 1 254 ? 2.309 6.477 -5.274 1.00 97.44 254 THR A CA 1
ATOM 1956 C C . THR A 1 254 ? 2.699 6.327 -3.806 1.00 97.44 254 THR A C 1
ATOM 1958 O O . THR A 1 254 ? 2.001 6.780 -2.898 1.00 97.44 254 THR A O 1
ATOM 1961 N N . ILE A 1 255 ? 3.837 5.674 -3.583 1.00 97.56 255 ILE A N 1
ATOM 1962 C CA . ILE A 1 255 ? 4.444 5.400 -2.287 1.00 97.56 255 ILE A CA 1
ATOM 1963 C C . ILE A 1 255 ? 5.872 5.951 -2.319 1.00 97.56 255 ILE A C 1
ATOM 1965 O O . ILE A 1 255 ? 6.779 5.313 -2.846 1.00 97.56 255 ILE A O 1
ATOM 1969 N N . ALA A 1 256 ? 6.068 7.143 -1.769 1.00 97.25 256 ALA A N 1
ATOM 1970 C CA . ALA A 1 256 ? 7.392 7.713 -1.567 1.00 97.25 256 ALA A CA 1
ATOM 1971 C C . ALA A 1 256 ? 8.004 7.081 -0.311 1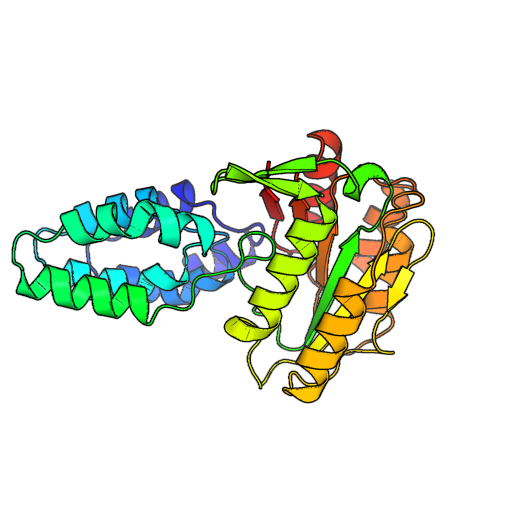.00 97.25 256 ALA A C 1
ATOM 1973 O O . ALA A 1 256 ? 7.514 7.320 0.794 1.00 97.25 256 ALA A O 1
ATOM 1974 N N . PHE A 1 257 ? 9.028 6.244 -0.466 1.00 96.75 257 PHE A N 1
ATOM 1975 C CA . PHE A 1 257 ? 9.629 5.489 0.635 1.00 96.75 257 PHE A CA 1
ATOM 1976 C C . PHE A 1 257 ? 11.064 5.936 0.887 1.00 96.75 257 PHE A C 1
ATOM 1978 O O . PHE A 1 257 ? 11.915 5.781 0.026 1.00 96.75 257 PHE A O 1
ATOM 1985 N N . LYS A 1 258 ? 11.343 6.507 2.063 1.00 95.00 258 LYS A N 1
ATOM 1986 C CA . LYS A 1 258 ? 12.632 7.134 2.405 1.00 95.00 258 LYS A CA 1
ATOM 1987 C C . LYS A 1 258 ? 13.109 8.131 1.336 1.00 95.00 258 LYS A C 1
ATOM 1989 O O . LYS A 1 258 ? 14.312 8.314 1.132 1.00 95.00 258 LYS A O 1
ATOM 1994 N N . ALA A 1 259 ? 12.145 8.755 0.662 1.00 94.25 259 ALA A N 1
ATOM 1995 C CA . ALA A 1 259 ? 12.370 9.600 -0.493 1.00 94.25 259 ALA A CA 1
ATOM 1996 C C . ALA A 1 259 ? 12.822 11.007 -0.094 1.00 94.25 259 ALA A C 1
ATOM 1998 O O . ALA A 1 259 ? 12.492 11.510 0.985 1.00 94.25 259 ALA A O 1
ATOM 1999 N N . THR A 1 260 ? 13.540 11.672 -0.997 1.00 92.69 260 THR A N 1
ATOM 2000 C CA . THR A 1 260 ? 13.822 13.105 -0.858 1.00 92.69 260 THR A CA 1
ATOM 2001 C C . THR A 1 260 ? 12.507 13.904 -0.897 1.00 92.69 260 THR A C 1
ATOM 2003 O O . THR A 1 260 ? 11.521 13.459 -1.496 1.00 92.69 260 THR A O 1
ATOM 2006 N N . PRO A 1 261 ? 12.452 15.118 -0.315 1.00 93.75 261 PRO A N 1
ATOM 2007 C CA . PRO A 1 261 ? 11.275 15.979 -0.440 1.00 93.75 261 PRO A CA 1
ATOM 2008 C C . PRO A 1 261 ? 10.889 16.283 -1.896 1.00 93.75 261 PRO A C 1
ATOM 2010 O O . PRO A 1 261 ? 9.704 16.410 -2.202 1.00 93.75 261 PRO A O 1
ATOM 2013 N N . SER A 1 262 ? 11.879 16.369 -2.794 1.00 93.56 262 SER A N 1
ATOM 2014 C CA . SER A 1 262 ? 11.662 16.556 -4.234 1.00 93.56 262 SER A CA 1
ATOM 2015 C C . SER A 1 262 ? 10.942 15.354 -4.845 1.00 93.56 262 SER A C 1
ATOM 2017 O O . SER A 1 262 ? 9.853 15.515 -5.406 1.00 93.56 262 SER A O 1
ATOM 2019 N N . ALA A 1 263 ? 11.479 14.149 -4.636 1.00 93.56 263 ALA A N 1
ATOM 2020 C CA . ALA A 1 263 ? 10.905 12.907 -5.135 1.00 93.56 263 ALA A CA 1
ATOM 2021 C C . ALA A 1 263 ? 9.484 12.697 -4.597 1.00 93.56 263 ALA A C 1
ATOM 2023 O O . ALA A 1 263 ? 8.547 12.466 -5.362 1.00 93.56 263 ALA A O 1
ATOM 2024 N N . ALA A 1 264 ? 9.285 12.891 -3.289 1.00 95.94 264 ALA A N 1
ATOM 2025 C CA . ALA A 1 264 ? 7.970 12.820 -2.660 1.00 95.94 264 ALA A CA 1
ATOM 2026 C C . ALA A 1 264 ? 6.985 13.836 -3.274 1.00 95.94 264 ALA A C 1
ATOM 2028 O O . ALA A 1 264 ? 5.841 13.493 -3.579 1.00 95.94 264 ALA A O 1
ATOM 2029 N N . GLY A 1 265 ? 7.428 15.073 -3.520 1.00 96.06 265 GLY A N 1
ATOM 2030 C CA . GLY A 1 265 ? 6.629 16.104 -4.182 1.00 96.06 265 GLY A CA 1
ATOM 2031 C C . GLY A 1 265 ? 6.279 15.766 -5.636 1.00 96.06 265 GLY A C 1
ATOM 2032 O O . GLY A 1 265 ? 5.175 16.069 -6.096 1.00 96.06 265 GLY A O 1
ATOM 2033 N N . PHE A 1 266 ? 7.179 15.109 -6.367 1.00 96.69 266 PHE A N 1
ATOM 2034 C CA . PHE A 1 266 ? 6.913 14.633 -7.722 1.00 96.69 266 PHE A CA 1
ATOM 2035 C C . PHE A 1 266 ? 5.905 13.476 -7.729 1.00 96.69 266 PHE A C 1
ATOM 2037 O O . PHE A 1 266 ? 4.901 13.532 -8.440 1.00 96.69 266 PHE A O 1
ATOM 2044 N N . MET A 1 267 ? 6.095 12.486 -6.861 1.00 97.38 267 MET A N 1
ATOM 2045 C CA . MET A 1 267 ? 5.181 11.355 -6.695 1.00 97.38 267 MET A CA 1
ATOM 2046 C C . MET A 1 267 ? 3.780 11.792 -6.244 1.00 97.38 267 MET A C 1
ATOM 2048 O O . MET A 1 267 ? 2.780 11.230 -6.700 1.00 97.38 267 MET A O 1
ATOM 2052 N N . TYR A 1 268 ? 3.682 12.841 -5.423 1.00 96.50 268 TYR A N 1
ATOM 2053 C CA . TYR A 1 268 ? 2.411 13.493 -5.101 1.00 96.50 268 TYR A CA 1
ATOM 2054 C C . TYR A 1 268 ? 1.717 14.038 -6.360 1.00 96.50 268 TYR A C 1
ATOM 2056 O O . TYR A 1 268 ? 0.521 13.814 -6.558 1.00 96.50 268 TYR A O 1
ATOM 2064 N N . LYS A 1 269 ? 2.455 14.727 -7.247 1.00 96.56 269 LYS A N 1
ATOM 2065 C CA . LYS A 1 269 ? 1.903 15.246 -8.513 1.00 96.56 269 LYS A CA 1
ATOM 2066 C C . LYS A 1 269 ? 1.412 14.114 -9.415 1.00 96.56 269 LYS A C 1
ATOM 2068 O O . LYS A 1 269 ? 0.350 14.261 -10.018 1.00 96.56 269 LYS A O 1
ATOM 2073 N N . MET A 1 270 ? 2.127 12.990 -9.477 1.00 97.12 270 MET A N 1
ATOM 2074 C CA . MET A 1 270 ? 1.713 11.814 -10.254 1.00 97.12 270 MET A CA 1
ATOM 2075 C C . MET A 1 270 ? 0.368 11.248 -9.770 1.00 97.12 270 MET A C 1
ATOM 2077 O O . MET A 1 270 ? -0.553 11.065 -10.572 1.00 97.12 270 MET A O 1
ATOM 2081 N N . ALA A 1 271 ? 0.226 11.030 -8.458 1.00 96.31 271 ALA A N 1
ATOM 2082 C CA . ALA A 1 271 ? -1.024 10.552 -7.867 1.00 96.31 271 ALA A CA 1
ATOM 2083 C C . ALA A 1 271 ? -2.170 11.540 -8.098 1.00 96.31 271 ALA A C 1
ATOM 2085 O O . ALA A 1 271 ? -3.224 11.161 -8.607 1.00 96.31 271 ALA A O 1
ATOM 2086 N N . LYS A 1 272 ? -1.931 12.832 -7.840 1.00 95.38 272 LYS A N 1
ATOM 2087 C CA . LYS A 1 272 ? -2.923 13.891 -8.066 1.00 95.38 272 LYS A CA 1
ATOM 2088 C C . LYS A 1 272 ? -3.403 13.941 -9.519 1.00 95.38 272 LYS A C 1
ATOM 2090 O O . LYS A 1 272 ? -4.596 14.077 -9.758 1.00 95.38 272 LYS A O 1
ATOM 2095 N N . THR A 1 273 ? -2.489 13.809 -10.480 1.00 95.56 273 THR A N 1
ATOM 2096 C CA . THR A 1 273 ? -2.795 13.868 -11.923 1.00 95.56 273 THR A CA 1
ATOM 2097 C C . THR A 1 273 ? -3.685 12.711 -12.378 1.00 95.56 273 THR A C 1
ATOM 2099 O O . THR A 1 273 ? -4.487 12.867 -13.292 1.00 95.56 273 THR A O 1
ATOM 2102 N N . THR A 1 274 ? -3.557 11.547 -11.744 1.00 95.56 274 THR A N 1
ATOM 2103 C CA . THR A 1 274 ? -4.242 10.311 -12.158 1.00 95.56 274 THR A CA 1
ATOM 2104 C C . THR A 1 274 ? -5.448 9.960 -11.294 1.00 95.56 274 THR A C 1
ATOM 2106 O O . THR A 1 274 ? -6.109 8.953 -11.542 1.00 95.56 274 THR A O 1
ATOM 2109 N N . GLY A 1 275 ? -5.729 10.761 -10.264 1.00 93.50 275 GLY A N 1
ATOM 2110 C CA . GLY A 1 275 ? -6.734 10.434 -9.259 1.00 93.50 275 GLY A CA 1
ATOM 2111 C C . GLY A 1 275 ? -6.332 9.264 -8.350 1.00 93.50 275 GLY A C 1
ATOM 2112 O O . GLY A 1 275 ? -7.209 8.674 -7.727 1.00 93.50 275 GLY A O 1
ATOM 2113 N N . GLY A 1 276 ? -5.043 8.925 -8.252 1.00 94.44 276 GLY A N 1
ATOM 2114 C CA . GLY A 1 276 ? -4.528 7.934 -7.302 1.00 94.44 276 GLY A CA 1
ATOM 2115 C C . GLY A 1 276 ? -4.285 8.495 -5.895 1.00 94.44 276 GLY A C 1
ATOM 2116 O O . GLY A 1 276 ? -4.415 9.696 -5.650 1.00 94.44 276 GLY A O 1
ATOM 2117 N N . THR A 1 277 ? -3.893 7.617 -4.970 1.00 94.94 277 THR A N 1
ATOM 2118 C CA . THR A 1 277 ? -3.496 7.975 -3.596 1.00 94.94 277 THR A CA 1
ATOM 2119 C C . THR A 1 277 ? -2.010 8.315 -3.494 1.00 94.94 277 THR A C 1
ATOM 2121 O O . THR A 1 277 ? -1.212 7.758 -4.245 1.00 94.94 277 THR A O 1
ATOM 2124 N N . PHE A 1 278 ? -1.610 9.126 -2.513 1.00 95.31 278 PHE A N 1
ATOM 2125 C CA . PHE A 1 278 ? -0.199 9.400 -2.217 1.00 95.31 278 PHE A CA 1
ATOM 2126 C C . PHE A 1 278 ? 0.146 9.036 -0.773 1.00 95.31 278 PHE A C 1
ATOM 2128 O O . PHE A 1 278 ? -0.486 9.523 0.163 1.00 95.31 278 PHE A O 1
ATOM 2135 N N . ARG A 1 279 ? 1.190 8.227 -0.583 1.00 94.31 279 ARG A N 1
ATOM 2136 C CA . ARG A 1 279 ? 1.754 7.894 0.731 1.00 94.31 279 ARG A CA 1
ATOM 2137 C C . ARG A 1 279 ? 3.202 8.354 0.798 1.00 94.31 279 ARG A C 1
ATOM 2139 O O . ARG A 1 279 ? 3.987 8.042 -0.090 1.00 94.31 279 ARG A O 1
ATOM 2146 N N . ASN A 1 280 ? 3.551 9.051 1.875 1.00 93.69 280 ASN A N 1
ATOM 2147 C CA . ASN A 1 280 ? 4.929 9.408 2.189 1.00 93.69 280 ASN A CA 1
ATOM 2148 C C . ASN A 1 280 ? 5.376 8.653 3.443 1.00 93.69 280 ASN A C 1
ATOM 2150 O O . ASN A 1 280 ? 4.802 8.847 4.516 1.00 93.69 280 ASN A O 1
ATOM 2154 N N . ILE A 1 281 ? 6.375 7.791 3.293 1.00 91.62 281 ILE A N 1
ATOM 2155 C CA . ILE A 1 281 ? 6.953 6.951 4.340 1.00 91.62 281 ILE A CA 1
ATOM 2156 C C . ILE A 1 281 ? 8.400 7.407 4.537 1.00 91.62 281 ILE A C 1
ATOM 2158 O O . ILE A 1 281 ? 9.309 6.909 3.876 1.00 91.62 281 ILE A O 1
ATOM 2162 N N . ALA A 1 282 ? 8.592 8.405 5.400 1.00 82.88 282 ALA A N 1
ATOM 2163 C CA . ALA A 1 282 ? 9.893 9.012 5.698 1.00 82.88 282 ALA A CA 1
ATOM 2164 C C . ALA A 1 282 ? 10.757 8.151 6.628 1.00 82.88 282 ALA A C 1
ATOM 2166 O O . ALA A 1 282 ? 10.215 7.298 7.369 1.00 82.88 282 ALA A O 1
#

Sequence (282 aa):
MVLVNFLSNNSLGFTSNQTVTLLNLFSFSSDKARVINISSPFILTLKVDGVVSILKTFSFSSDKLATLSLIINLTNTADLQLYNQSIVNLFSFSFDQTEAKKIIANSAPRSCLFGPTNLPRFAFIIDVSGSMSYTFRDIDGVVYTRLQYVQKDIKHVLETTVRPSQQFNIISFSDNARAWKLGVVPATSANIASAEAFTFALAPGGGTYMLNALKLAFSDPLVMGVYFLSDGDPSDSSINILNYLPTVKKPVNTIAFKATPSAAGFMYKMAKTTGGTFRNIA

InterPro domains:
  IPR002035 von Willebrand factor, type A [PF13519] (123-219)
  IPR028011 Domain of unknown function DUF4476 [PF14771] (16-104)
  IPR036465 von Willebrand factor A-like domain superfamily [G3DSA:3.40.50.410] (122-282)
  IPR036465 von Willebrand factor A-like domain superfamily [SSF53300] (122-278)